Protein AF-A0A382LCH9-F1 (afdb_monomer)

Secondary structure (DSSP, 8-state):
-HHHHHHHHHHHHHHHHTTTTS-HHHHHHHHHHHHHHHHHHHHHHHHHTTTTSPBTTTBTHIIIIIHHHHHHHHHHHHHTSHHHHTSTTHHHHHHHHHHHHHHHHHHHHHHHHHHHTTT---TTHHHHHHHHHHHHHHHHHHHHHHHHHHHHTT-HHHHHHHHHHHHHHHHHHHHHHHS--S-S--TTS--

pLDDT: mean 77.02, std 15.79, range [34.84, 95.56]

Radius of gyration: 18.8 Å; Cα contacts (8 Å, |Δi|>4): 202; chains: 1; bounding box: 46×54×57 Å

Structure (mmCIF, N/CA/C/O backbone):
data_AF-A0A382LCH9-F1
#
_entry.id   AF-A0A382LCH9-F1
#
loop_
_atom_site.group_PDB
_atom_site.id
_atom_site.type_symbol
_atom_site.label_atom_id
_atom_site.label_alt_id
_atom_site.label_comp_id
_atom_site.label_asym_id
_atom_site.label_entity_id
_atom_site.label_seq_id
_atom_site.pdbx_PDB_ins_code
_atom_site.Cartn_x
_atom_site.Cartn_y
_atom_site.Cartn_z
_atom_site.occupancy
_atom_site.B_iso_or_equiv
_atom_site.auth_seq_id
_atom_site.auth_comp_id
_atom_site.auth_asym_id
_atom_site.auth_atom_id
_atom_site.pdbx_PDB_model_num
ATOM 1 N N . MET A 1 1 ? 11.578 -16.957 1.993 1.00 38.16 1 MET A N 1
ATOM 2 C CA . MET A 1 1 ? 10.981 -15.625 2.238 1.00 38.16 1 MET A CA 1
ATOM 3 C C . MET A 1 1 ? 9.529 -15.738 2.710 1.00 38.16 1 MET A C 1
ATOM 5 O O . MET A 1 1 ? 9.297 -15.529 3.892 1.00 38.16 1 MET A O 1
ATOM 9 N N . VAL A 1 2 ? 8.577 -16.203 1.888 1.00 35.75 2 VAL A N 1
ATOM 10 C CA . VAL A 1 2 ? 7.157 -16.394 2.293 1.00 35.75 2 VAL A CA 1
ATOM 11 C C . VAL A 1 2 ? 6.979 -17.366 3.479 1.00 35.75 2 VAL A C 1
ATOM 13 O O . VAL A 1 2 ? 6.216 -17.098 4.401 1.00 35.75 2 VAL A O 1
ATOM 16 N N . LEU A 1 3 ? 7.765 -18.448 3.511 1.00 37.72 3 LEU A N 1
ATOM 17 C CA . LEU A 1 3 ? 7.779 -19.451 4.590 1.00 37.72 3 LEU A CA 1
ATOM 18 C C . LEU A 1 3 ? 8.270 -18.934 5.955 1.00 37.72 3 LEU A C 1
ATOM 20 O O . LEU A 1 3 ? 7.996 -19.572 6.963 1.00 37.72 3 LEU A O 1
ATOM 24 N N . LEU A 1 4 ? 8.968 -17.794 6.002 1.00 45.22 4 LEU A N 1
ATOM 25 C CA . LEU A 1 4 ? 9.368 -17.133 7.255 1.00 45.22 4 LEU A CA 1
ATOM 26 C C . LEU A 1 4 ? 8.321 -16.103 7.699 1.00 45.22 4 LEU A C 1
ATOM 28 O O . LEU A 1 4 ? 8.115 -15.888 8.890 1.00 45.22 4 LEU A O 1
ATOM 32 N N . PHE A 1 5 ? 7.624 -15.502 6.734 1.00 45.12 5 PHE A N 1
ATOM 33 C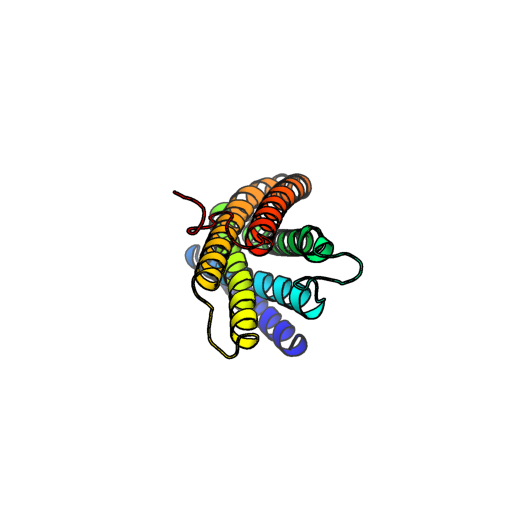 CA . PHE A 1 5 ? 6.645 -14.450 6.977 1.00 45.12 5 PHE A CA 1
ATOM 34 C C . PHE A 1 5 ? 5.349 -14.985 7.595 1.00 45.12 5 PHE A C 1
ATOM 36 O O . PHE A 1 5 ? 4.812 -14.390 8.523 1.00 45.12 5 PHE A O 1
ATOM 43 N N . ILE A 1 6 ? 4.868 -16.139 7.122 1.00 55.16 6 ILE A N 1
ATOM 44 C CA . ILE A 1 6 ? 3.642 -16.781 7.620 1.00 55.16 6 ILE A CA 1
ATOM 45 C C . ILE A 1 6 ? 3.735 -17.136 9.117 1.00 55.16 6 ILE A C 1
ATOM 47 O O . ILE A 1 6 ? 2.843 -16.738 9.867 1.00 55.16 6 ILE A O 1
ATOM 51 N N . PRO A 1 7 ? 4.784 -17.830 9.604 1.00 50.94 7 PRO A N 1
ATOM 52 C CA . PRO A 1 7 ? 4.910 -18.121 11.029 1.00 50.94 7 PRO A CA 1
ATOM 53 C C . PRO A 1 7 ? 5.123 -16.859 11.868 1.00 50.94 7 PRO A C 1
ATOM 55 O O . PRO A 1 7 ? 4.515 -16.759 12.928 1.00 50.94 7 PRO A O 1
ATOM 58 N N . ALA A 1 8 ? 5.889 -15.869 11.397 1.00 53.69 8 ALA A N 1
ATOM 59 C CA . ALA A 1 8 ? 6.036 -14.592 12.100 1.00 53.69 8 ALA A CA 1
ATOM 60 C C . ALA A 1 8 ? 4.693 -13.849 12.233 1.00 53.69 8 ALA A C 1
ATOM 62 O O . ALA A 1 8 ? 4.363 -13.353 13.308 1.00 53.69 8 ALA A O 1
ATOM 63 N N . PHE A 1 9 ? 3.879 -13.846 11.175 1.00 56.88 9 PHE A N 1
ATOM 64 C CA . PHE A 1 9 ? 2.545 -13.248 11.165 1.00 56.88 9 PHE A CA 1
ATOM 65 C C . PHE A 1 9 ? 1.560 -13.994 12.077 1.00 56.88 9 PHE A C 1
ATOM 67 O O . PHE A 1 9 ? 0.822 -13.371 12.835 1.00 56.88 9 PHE A O 1
ATOM 74 N N . LEU A 1 10 ? 1.574 -15.328 12.068 1.00 64.50 10 LEU A N 1
ATOM 75 C CA . LEU A 1 10 ? 0.730 -16.140 12.951 1.00 64.50 10 LEU A CA 1
ATOM 76 C C . LEU A 1 10 ? 1.122 -15.995 14.426 1.00 64.50 10 LEU A C 1
ATOM 78 O O . LEU A 1 10 ? 0.252 -15.945 15.294 1.00 64.50 10 LEU A O 1
ATOM 82 N N . LEU A 1 11 ? 2.421 -15.905 14.715 1.00 60.25 11 LEU A N 1
ATOM 83 C CA . LEU A 1 11 ? 2.941 -15.707 16.066 1.00 60.25 11 LEU A CA 1
ATOM 84 C C . LEU A 1 11 ? 2.610 -14.295 16.562 1.00 60.25 11 LEU A C 1
ATOM 86 O O . LEU A 1 11 ? 2.146 -14.141 17.689 1.00 60.25 11 LEU A O 1
ATOM 90 N N . PHE A 1 12 ? 2.720 -13.289 15.694 1.00 56.28 12 PHE A N 1
ATOM 91 C CA . PHE A 1 12 ? 2.236 -11.933 15.944 1.00 56.28 12 PHE A CA 1
ATOM 92 C C . PHE A 1 12 ? 0.739 -11.929 16.295 1.00 56.28 12 PHE A C 1
ATOM 94 O O . PHE A 1 12 ? 0.374 -11.513 17.393 1.00 56.28 12 PHE A O 1
ATOM 101 N N . LEU A 1 13 ? -0.121 -12.504 15.445 1.00 58.22 13 LEU A N 1
ATOM 102 C CA . LEU A 1 13 ? -1.565 -12.594 15.702 1.00 58.22 13 LEU A CA 1
ATOM 103 C C . LEU A 1 13 ? -1.888 -13.304 17.028 1.00 58.22 13 LEU A C 1
ATOM 105 O O . LEU A 1 13 ? -2.735 -12.842 17.791 1.00 58.22 13 LEU A O 1
ATOM 109 N N . ARG A 1 14 ? -1.187 -14.403 17.337 1.00 64.12 14 ARG A N 1
ATOM 110 C CA . ARG A 1 14 ? -1.417 -15.195 18.556 1.00 64.12 14 ARG A CA 1
ATOM 111 C C . ARG A 1 14 ? -0.975 -14.475 19.830 1.00 64.12 14 ARG A C 1
ATOM 113 O O . ARG A 1 14 ? -1.647 -14.590 20.849 1.00 64.12 14 ARG A O 1
ATOM 120 N N . THR A 1 15 ? 0.128 -13.734 19.771 1.00 54.44 15 THR A N 1
ATOM 121 C CA . THR A 1 15 ? 0.656 -12.964 20.914 1.00 54.44 15 THR A CA 1
ATOM 122 C C . THR A 1 15 ? -0.221 -11.748 21.227 1.00 54.44 15 THR A C 1
ATOM 124 O O . THR A 1 15 ? -0.255 -11.267 22.355 1.00 54.44 15 THR A O 1
ATOM 127 N N . ILE A 1 16 ? -0.955 -11.255 20.230 1.00 46.06 16 ILE A N 1
ATOM 128 C CA . ILE A 1 16 ? -1.769 -10.041 20.327 1.00 46.06 16 ILE A CA 1
ATOM 129 C C . ILE A 1 16 ? -3.201 -10.329 20.793 1.00 46.06 16 ILE A C 1
ATOM 131 O O . ILE A 1 16 ? -3.781 -9.495 21.487 1.00 46.06 16 ILE A O 1
ATOM 135 N N . ALA A 1 17 ? -3.742 -11.516 20.499 1.00 54.06 17 ALA A N 1
ATOM 136 C CA . ALA A 1 17 ? -5.101 -11.909 20.880 1.00 54.06 17 ALA A CA 1
ATOM 137 C C . ALA A 1 17 ? -5.365 -11.862 22.402 1.00 54.06 17 ALA A C 1
ATOM 139 O O . ALA A 1 17 ? -6.472 -11.541 22.819 1.00 54.06 17 ALA A O 1
ATOM 140 N N . SER A 1 18 ? -4.363 -12.131 23.251 1.00 49.12 18 SER A N 1
ATOM 141 C CA . SER A 1 18 ? -4.516 -12.064 24.718 1.00 49.12 18 SER A CA 1
ATOM 142 C C . SER A 1 18 ? -4.328 -10.658 25.305 1.00 49.12 18 SER A C 1
ATOM 144 O O . SER A 1 18 ? -4.513 -10.461 26.500 1.00 49.12 18 SER A O 1
ATOM 146 N N . VAL A 1 19 ? -3.900 -9.689 24.491 1.00 47.59 19 VAL A N 1
ATOM 147 C CA . VAL A 1 19 ? -3.510 -8.326 24.909 1.00 47.59 19 VAL A CA 1
ATOM 148 C C . VAL A 1 19 ? -4.547 -7.279 24.450 1.00 47.59 19 VAL A C 1
ATOM 150 O O . VAL A 1 19 ? -4.523 -6.127 24.884 1.00 47.59 19 VAL A O 1
ATOM 153 N N . GLU A 1 20 ? -5.491 -7.689 23.598 1.00 49.75 20 GLU A N 1
ATOM 154 C CA . GLU A 1 20 ? -6.510 -6.882 22.910 1.00 49.75 20 GLU A CA 1
ATOM 155 C C . GLU A 1 20 ? -7.597 -6.288 23.836 1.00 49.75 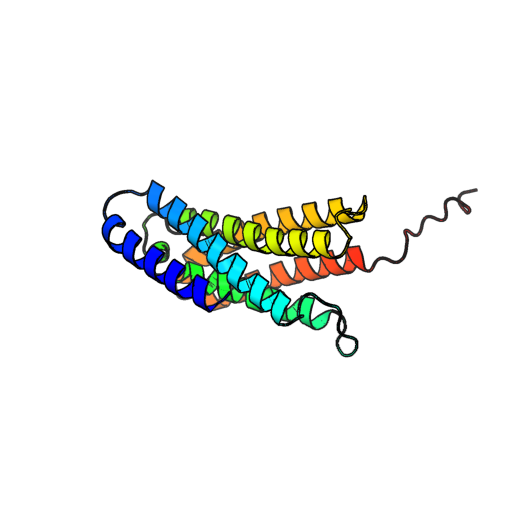20 GLU A C 1
ATOM 157 O O . GLU A 1 20 ? -8.284 -5.336 23.445 1.00 49.75 20 GLU A O 1
ATOM 162 N N . GLU A 1 21 ? -7.722 -6.798 25.068 1.00 54.41 21 GLU A N 1
ATOM 163 C CA . GLU A 1 21 ? -8.757 -6.402 26.036 1.00 54.41 21 GLU A CA 1
ATOM 164 C C . GLU A 1 21 ? -8.458 -5.109 26.817 1.00 54.41 21 GLU A C 1
ATOM 166 O O . GLU A 1 21 ? -9.391 -4.545 27.383 1.00 54.41 21 GLU A O 1
ATOM 171 N N . GLN A 1 22 ? -7.213 -4.600 26.860 1.00 54.50 22 GLN A N 1
ATOM 172 C CA . GLN A 1 22 ? -6.849 -3.618 27.902 1.00 54.50 22 GLN A CA 1
ATOM 173 C C . GLN A 1 22 ? -6.415 -2.201 27.465 1.00 54.50 22 GLN A C 1
ATOM 175 O O . GLN A 1 22 ? -6.488 -1.316 28.312 1.00 54.50 22 GLN A O 1
ATOM 180 N N . LEU A 1 23 ? -5.997 -1.900 26.220 1.00 56.59 23 LEU A N 1
ATOM 181 C CA . LEU A 1 23 ? -5.446 -0.556 25.895 1.00 56.59 23 LEU A CA 1
ATOM 182 C C . LEU A 1 23 ? -5.663 -0.075 24.440 1.00 56.59 23 LEU A C 1
ATOM 184 O O . LEU A 1 23 ? -5.344 -0.786 23.485 1.00 56.59 23 LEU A O 1
ATOM 188 N N . GLU A 1 24 ? -6.116 1.178 24.270 1.00 62.03 24 GLU A N 1
ATOM 189 C CA . GLU A 1 24 ? -6.371 1.832 22.967 1.00 62.03 24 GLU A CA 1
ATOM 190 C C . GLU A 1 24 ? -5.090 2.208 22.190 1.00 62.03 24 GLU A C 1
ATOM 192 O O . GLU A 1 24 ? -5.076 2.096 20.963 1.00 62.03 24 GLU A O 1
ATOM 197 N N . GLU A 1 25 ? -3.994 2.588 22.860 1.00 62.59 25 GLU A N 1
ATOM 198 C CA . GLU A 1 25 ? -2.716 2.934 22.201 1.00 62.59 25 GLU A CA 1
ATOM 199 C C . GLU A 1 25 ? -2.040 1.717 21.548 1.00 62.59 25 GLU A C 1
ATOM 201 O O . GLU A 1 25 ? -1.425 1.821 20.487 1.00 62.59 25 GLU A O 1
ATOM 206 N N . ARG A 1 26 ? -2.207 0.518 22.121 1.00 65.75 26 ARG A N 1
ATOM 207 C CA . ARG A 1 26 ? -1.622 -0.719 21.572 1.00 65.75 26 ARG A CA 1
ATOM 208 C C . ARG A 1 26 ? -2.277 -1.159 20.265 1.00 65.75 26 ARG A C 1
ATOM 210 O O . ARG A 1 26 ? -1.593 -1.706 19.402 1.00 65.75 26 ARG A O 1
ATOM 217 N N . LYS A 1 27 ? -3.570 -0.873 20.078 1.00 68.88 27 LYS A N 1
ATOM 218 C CA . LYS A 1 27 ? -4.274 -1.138 18.812 1.00 68.88 27 LYS A CA 1
ATOM 219 C C . LYS A 1 27 ? -3.764 -0.253 17.676 1.00 68.88 27 LYS A C 1
ATOM 221 O O . LYS A 1 27 ? -3.768 -0.697 16.532 1.00 68.88 27 LYS A O 1
ATOM 226 N N . LEU A 1 28 ? -3.249 0.942 17.983 1.00 72.62 28 LEU A N 1
ATOM 227 C CA . LEU A 1 28 ? -2.582 1.784 16.989 1.00 72.62 28 LEU A CA 1
ATOM 228 C C . LEU A 1 28 ? -1.255 1.168 16.545 1.00 72.62 28 LEU A C 1
ATOM 230 O O . LEU A 1 28 ? -1.044 1.019 15.349 1.00 72.62 28 LEU A O 1
ATOM 234 N N . TYR A 1 29 ? -0.405 0.729 17.478 1.00 77.38 29 TYR A N 1
ATOM 235 C CA . TYR A 1 29 ? 0.831 0.016 17.124 1.00 77.38 29 TYR A CA 1
ATOM 236 C C . TYR A 1 29 ? 0.553 -1.237 16.295 1.00 77.38 29 TYR A C 1
ATOM 238 O O . TYR A 1 29 ? 1.255 -1.513 15.323 1.00 77.38 29 TYR A O 1
ATOM 246 N N . LEU A 1 30 ? -0.505 -1.966 16.648 1.00 82.06 30 LEU A N 1
ATOM 247 C CA . LEU A 1 30 ? -0.953 -3.125 15.895 1.00 82.06 30 LEU A CA 1
ATOM 248 C C . LEU A 1 30 ? -1.404 -2.754 14.479 1.00 82.06 30 LEU A C 1
ATOM 250 O O . LEU A 1 30 ? -1.074 -3.459 13.529 1.00 82.06 30 LEU A O 1
ATOM 254 N N . ALA A 1 31 ? -2.137 -1.651 14.334 1.00 84.44 31 ALA A N 1
ATOM 255 C CA . ALA A 1 31 ? -2.573 -1.143 13.043 1.00 84.44 31 ALA A CA 1
ATOM 256 C C . ALA A 1 31 ? -1.378 -0.713 12.186 1.00 84.44 31 ALA A C 1
ATOM 258 O O . ALA A 1 31 ? -1.306 -1.094 11.023 1.00 84.44 31 ALA A O 1
ATOM 259 N N . CYS A 1 32 ? -0.403 -0.012 12.765 1.00 87.06 32 CYS A N 1
ATOM 260 C CA . CYS A 1 32 ? 0.832 0.374 12.086 1.00 87.06 32 CYS A CA 1
ATOM 261 C C . CYS A 1 32 ? 1.647 -0.853 11.643 1.00 87.06 32 CYS A C 1
ATOM 263 O O . CYS A 1 32 ? 2.032 -0.958 10.479 1.00 87.06 32 CYS A O 1
ATOM 265 N N . GLY A 1 33 ? 1.861 -1.824 12.538 1.00 87.31 33 GLY A N 1
ATOM 266 C CA . GLY A 1 33 ? 2.572 -3.066 12.215 1.00 87.31 33 GLY A CA 1
ATOM 267 C C . GLY A 1 33 ? 1.841 -3.908 11.166 1.00 87.31 33 GLY A C 1
ATOM 268 O O . GLY A 1 33 ? 2.456 -4.403 10.223 1.00 87.31 33 GLY A O 1
ATOM 269 N N . GLY A 1 34 ? 0.514 -4.011 11.279 1.00 88.00 34 GLY A N 1
ATOM 270 C CA . GLY A 1 34 ? -0.338 -4.635 10.271 1.00 88.00 34 GLY A CA 1
ATOM 271 C C . GLY A 1 34 ? -0.221 -3.934 8.919 1.00 88.00 34 GLY A C 1
ATOM 272 O O . GLY A 1 34 ? -0.021 -4.601 7.909 1.00 88.00 34 GLY A O 1
ATOM 273 N N . GLY A 1 35 ? -0.258 -2.602 8.904 1.00 92.12 35 GLY A N 1
ATOM 274 C CA . GLY A 1 35 ? -0.059 -1.792 7.706 1.00 92.12 35 GLY A CA 1
ATOM 275 C C . GLY A 1 35 ? 1.254 -2.138 7.016 1.00 92.12 35 GLY A C 1
ATOM 276 O O . GLY A 1 35 ? 1.247 -2.517 5.848 1.00 92.12 35 GLY A O 1
ATOM 277 N N . ALA A 1 36 ? 2.362 -2.124 7.760 1.00 92.75 36 ALA A N 1
ATOM 278 C CA . ALA A 1 36 ? 3.681 -2.448 7.222 1.00 92.75 36 ALA A CA 1
ATOM 279 C C . ALA A 1 36 ? 3.761 -3.870 6.634 1.00 92.75 36 ALA A C 1
ATOM 281 O O . ALA A 1 36 ? 4.343 -4.075 5.566 1.00 92.75 36 ALA A O 1
ATOM 282 N N . ILE A 1 37 ? 3.142 -4.849 7.301 1.00 91.62 37 ILE A N 1
ATOM 283 C CA . ILE A 1 37 ? 3.074 -6.242 6.839 1.00 91.62 37 ILE A CA 1
ATOM 284 C C . ILE A 1 37 ? 2.274 -6.354 5.538 1.00 91.62 37 ILE A C 1
ATOM 286 O O . ILE A 1 37 ? 2.759 -6.936 4.569 1.00 91.62 37 ILE A O 1
ATOM 290 N N . PHE A 1 38 ? 1.065 -5.795 5.496 1.00 93.00 38 PHE A N 1
ATOM 291 C CA . PHE A 1 38 ? 0.207 -5.870 4.313 1.00 93.00 38 PHE A CA 1
ATOM 292 C C . PHE A 1 38 ? 0.777 -5.067 3.136 1.00 93.00 38 PHE A C 1
ATOM 294 O O . PHE A 1 38 ? 0.680 -5.533 2.003 1.00 93.00 38 PHE A O 1
ATOM 301 N N . GLY A 1 39 ? 1.407 -3.917 3.396 1.00 92.56 39 GLY A N 1
ATOM 302 C CA . GLY A 1 39 ? 2.096 -3.118 2.379 1.00 92.56 39 GLY A CA 1
ATOM 303 C C . GLY A 1 39 ? 3.297 -3.858 1.795 1.00 92.56 39 GLY A C 1
ATOM 304 O O . GLY A 1 39 ? 3.440 -3.944 0.581 1.00 92.56 39 GLY A O 1
ATOM 305 N N . THR A 1 40 ? 4.093 -4.505 2.652 1.00 92.19 40 THR A N 1
ATOM 306 C CA . THR A 1 40 ? 5.196 -5.376 2.217 1.00 92.19 40 THR A CA 1
ATOM 307 C C . THR A 1 40 ? 4.695 -6.548 1.379 1.00 92.19 40 THR A C 1
ATOM 309 O O . THR A 1 40 ? 5.263 -6.840 0.334 1.00 92.19 40 THR A O 1
ATOM 312 N N . LEU A 1 41 ? 3.627 -7.229 1.806 1.00 91.75 41 LEU A N 1
ATOM 313 C CA . LEU A 1 41 ? 3.060 -8.348 1.048 1.00 91.75 41 LEU A CA 1
ATOM 314 C C . LEU A 1 41 ? 2.555 -7.906 -0.327 1.00 91.75 41 LEU A C 1
ATOM 316 O O . LEU A 1 41 ? 2.814 -8.598 -1.310 1.00 91.75 41 LEU A O 1
ATOM 320 N N . ALA A 1 42 ? 1.863 -6.767 -0.394 1.00 93.50 42 ALA A N 1
ATOM 321 C CA . ALA A 1 42 ? 1.395 -6.206 -1.653 1.00 93.50 42 ALA A CA 1
ATOM 322 C C . ALA A 1 42 ? 2.573 -5.926 -2.594 1.00 93.50 42 ALA A C 1
ATOM 324 O O . ALA A 1 42 ? 2.576 -6.416 -3.723 1.00 93.50 42 ALA A O 1
ATOM 325 N N . GLU A 1 43 ? 3.594 -5.214 -2.114 1.00 92.31 43 GLU A N 1
ATOM 326 C CA . GLU A 1 43 ? 4.707 -4.797 -2.965 1.00 92.31 43 GLU A CA 1
ATOM 327 C C . GLU A 1 43 ? 5.616 -5.962 -3.364 1.00 92.31 43 GLU A C 1
ATOM 329 O O . GLU A 1 43 ? 6.019 -6.060 -4.518 1.00 92.31 43 GLU A O 1
ATOM 334 N N . VAL A 1 44 ? 5.867 -6.926 -2.475 1.00 90.00 44 VAL A N 1
ATOM 335 C CA . VAL A 1 44 ? 6.613 -8.143 -2.837 1.00 90.00 44 VAL A CA 1
ATOM 336 C C . VAL A 1 44 ? 5.906 -8.908 -3.956 1.00 90.00 44 VAL A C 1
ATOM 338 O O . VAL A 1 44 ? 6.572 -9.404 -4.860 1.00 90.00 44 VAL A O 1
ATOM 341 N N . LEU A 1 45 ? 4.573 -9.001 -3.936 1.00 90.88 45 LEU A N 1
ATOM 342 C CA . LEU A 1 45 ? 3.824 -9.644 -5.021 1.00 90.88 45 LEU A CA 1
ATOM 343 C C . LEU A 1 45 ? 3.886 -8.841 -6.323 1.00 90.88 45 LEU A C 1
ATOM 345 O O . LEU A 1 45 ? 3.977 -9.442 -7.392 1.00 90.88 45 LEU A O 1
ATOM 349 N N . ILE A 1 46 ? 3.868 -7.510 -6.235 1.00 90.75 46 ILE A N 1
ATOM 350 C CA . ILE A 1 46 ? 4.024 -6.618 -7.389 1.00 90.75 46 ILE A CA 1
ATOM 351 C C . ILE A 1 46 ? 5.400 -6.808 -8.039 1.00 90.75 46 ILE A C 1
ATOM 353 O O . ILE A 1 46 ? 5.473 -7.045 -9.246 1.00 90.75 46 ILE A O 1
ATOM 357 N N . LEU A 1 47 ? 6.462 -6.790 -7.233 1.00 87.88 47 LEU A N 1
ATOM 358 C CA . LEU A 1 47 ? 7.850 -6.940 -7.675 1.00 87.88 47 LEU A CA 1
ATOM 359 C C . LEU A 1 47 ? 8.138 -8.343 -8.221 1.00 87.88 47 LEU A C 1
ATOM 361 O O . LEU A 1 47 ? 8.713 -8.489 -9.296 1.00 87.88 47 LEU A O 1
ATOM 365 N N . VAL A 1 48 ? 7.718 -9.397 -7.511 1.00 87.19 48 VAL A N 1
ATOM 366 C CA . VAL A 1 48 ? 7.907 -10.789 -7.966 1.00 87.19 48 VAL A CA 1
ATOM 367 C C . VAL A 1 48 ? 7.095 -11.070 -9.231 1.00 87.19 48 VAL A C 1
ATOM 369 O O . VAL A 1 48 ? 7.546 -11.822 -10.092 1.00 87.19 48 VAL A O 1
ATOM 372 N N . GLY A 1 49 ? 5.917 -10.458 -9.364 1.00 84.88 49 GLY A N 1
ATOM 373 C CA . GLY A 1 49 ? 5.108 -10.527 -10.579 1.00 84.88 49 GLY A CA 1
ATOM 374 C C . GLY A 1 49 ? 5.664 -9.709 -11.749 1.00 84.88 49 GLY A C 1
ATOM 375 O O . GLY A 1 49 ? 5.148 -9.835 -12.858 1.00 84.88 49 GLY A O 1
ATOM 376 N N . GLY A 1 50 ? 6.686 -8.874 -11.525 1.00 83.12 50 GLY A N 1
ATOM 377 C CA . GLY A 1 50 ? 7.237 -7.963 -12.531 1.00 83.12 50 GLY A CA 1
ATOM 378 C C . GLY A 1 50 ? 6.243 -6.895 -12.992 1.00 83.12 50 GLY A C 1
ATOM 379 O O . GLY A 1 50 ? 6.384 -6.355 -14.089 1.00 83.12 50 GLY A O 1
ATOM 380 N N . PHE A 1 51 ? 5.212 -6.600 -12.192 1.00 84.38 51 PHE A N 1
ATOM 381 C CA . PHE A 1 51 ? 4.181 -5.618 -12.543 1.00 84.38 51 PHE A CA 1
ATOM 382 C C . PHE A 1 51 ? 4.675 -4.169 -12.398 1.00 84.38 51 PHE A C 1
ATOM 384 O O . PHE A 1 51 ? 4.006 -3.250 -12.871 1.00 84.38 51 PHE A O 1
ATOM 391 N N . ASP A 1 52 ? 5.836 -3.964 -11.769 1.00 78.69 52 ASP A N 1
ATOM 392 C CA . ASP A 1 52 ? 6.531 -2.678 -11.659 1.00 78.69 52 ASP A CA 1
ATOM 393 C C . ASP A 1 52 ? 7.302 -2.289 -12.934 1.00 78.69 52 ASP A C 1
ATOM 395 O O . ASP A 1 52 ? 7.660 -1.123 -13.110 1.00 78.69 52 ASP A O 1
ATOM 399 N N . LEU A 1 53 ? 7.556 -3.252 -13.823 1.00 81.62 53 LEU A N 1
ATOM 400 C CA . LEU A 1 53 ? 8.380 -3.078 -15.014 1.00 81.62 53 LEU A CA 1
ATOM 401 C C . LEU A 1 53 ? 7.547 -2.738 -16.254 1.00 81.62 53 LEU A C 1
ATOM 403 O O . LEU A 1 53 ? 6.392 -3.144 -16.405 1.00 81.62 53 LEU A O 1
ATOM 407 N N . ARG A 1 54 ? 8.175 -2.031 -17.201 1.00 80.50 54 ARG A N 1
ATOM 408 C CA . ARG A 1 54 ? 7.613 -1.837 -18.541 1.00 80.50 54 ARG A CA 1
ATOM 409 C C . ARG A 1 54 ? 7.663 -3.161 -19.304 1.00 80.50 54 ARG A C 1
ATOM 411 O O . ARG A 1 54 ? 8.745 -3.683 -19.564 1.00 80.50 54 ARG A O 1
ATOM 418 N N . SER A 1 55 ? 6.504 -3.666 -19.714 1.00 80.06 55 SER A N 1
ATOM 419 C CA . SER A 1 55 ? 6.418 -4.829 -20.599 1.00 80.06 55 SER A CA 1
ATOM 420 C C . SER A 1 55 ? 6.610 -4.416 -22.066 1.00 80.06 55 SER A C 1
ATOM 422 O O . SER A 1 55 ? 6.084 -3.378 -22.477 1.00 80.06 55 SER A O 1
ATOM 424 N N . PRO A 1 56 ? 7.312 -5.217 -22.889 1.00 79.88 56 PRO A N 1
ATOM 425 C CA . PRO A 1 56 ? 7.417 -4.972 -24.326 1.00 79.88 56 PRO A CA 1
ATOM 426 C C . PRO A 1 56 ? 6.078 -5.127 -25.067 1.00 79.88 56 PRO A C 1
ATOM 428 O O . PRO A 1 56 ? 5.880 -4.482 -26.091 1.00 79.88 56 PRO A O 1
ATOM 431 N N . GLU A 1 57 ? 5.148 -5.937 -24.551 1.00 83.81 57 GLU A N 1
ATOM 432 C CA . GLU A 1 57 ? 3.865 -6.227 -25.212 1.00 83.81 57 GLU A CA 1
ATOM 433 C C . GLU A 1 57 ? 2.745 -5.272 -24.782 1.00 83.81 57 GLU A C 1
ATOM 435 O O . GLU A 1 57 ? 1.924 -4.861 -25.599 1.00 83.81 57 GLU A O 1
ATOM 440 N N . VAL A 1 58 ? 2.708 -4.907 -23.495 1.00 81.31 58 VAL A N 1
ATOM 441 C CA . VAL A 1 58 ? 1.612 -4.114 -22.898 1.00 81.31 58 VAL A CA 1
ATOM 442 C C . VAL A 1 58 ? 2.075 -2.796 -22.266 1.00 81.31 58 VAL A C 1
ATOM 444 O O . VAL A 1 58 ? 1.295 -2.105 -21.609 1.00 81.31 58 VAL A O 1
ATOM 447 N N . GLY A 1 59 ? 3.343 -2.417 -22.453 1.00 83.62 59 GLY A N 1
ATOM 448 C CA . GLY A 1 59 ? 3.902 -1.170 -21.931 1.00 83.62 59 GLY A CA 1
ATOM 449 C C . GLY A 1 59 ? 3.772 -1.065 -20.409 1.00 83.62 59 GLY A C 1
ATOM 450 O O . GLY A 1 59 ? 4.103 -2.000 -19.680 1.00 83.62 59 GLY A O 1
ATOM 451 N N . TYR A 1 60 ? 3.264 0.074 -19.934 1.00 83.38 60 TYR A N 1
ATOM 452 C CA . TYR A 1 60 ? 3.006 0.344 -18.514 1.00 83.38 60 TYR A CA 1
ATOM 453 C C . TYR A 1 60 ? 1.598 -0.066 -18.044 1.00 83.38 60 TYR A C 1
ATOM 455 O O . TYR A 1 60 ? 1.195 0.288 -16.936 1.00 83.38 60 TYR A O 1
ATOM 463 N N . ALA A 1 61 ? 0.827 -0.813 -18.845 1.00 83.75 61 ALA A N 1
ATOM 464 C CA . ALA A 1 61 ? -0.542 -1.190 -18.478 1.00 83.75 61 ALA A CA 1
ATOM 465 C C . ALA A 1 61 ? -0.598 -1.996 -17.167 1.00 83.75 61 ALA A C 1
ATOM 467 O O . ALA A 1 61 ? -1.455 -1.741 -16.322 1.00 83.75 61 ALA A O 1
ATOM 468 N N . SER A 1 62 ? 0.346 -2.919 -16.954 1.00 83.25 62 SER A N 1
ATOM 469 C CA . SER A 1 62 ? 0.447 -3.679 -15.701 1.00 83.25 62 SER A CA 1
ATOM 470 C C . SER A 1 62 ? 0.641 -2.751 -14.499 1.00 83.25 62 SER A C 1
ATOM 472 O O . SER A 1 62 ? -0.109 -2.830 -13.527 1.00 83.25 62 SER A O 1
ATOM 474 N N . LEU A 1 63 ? 1.556 -1.788 -14.610 1.00 84.56 63 LEU A N 1
ATOM 475 C CA . LEU A 1 63 ? 1.805 -0.795 -13.568 1.00 84.56 63 LEU A CA 1
ATOM 476 C C . LEU A 1 63 ? 0.586 0.113 -13.317 1.00 84.56 63 LEU A C 1
ATOM 478 O O . LEU A 1 63 ? 0.327 0.491 -12.177 1.00 84.56 63 LEU A O 1
ATOM 482 N N . LEU A 1 64 ? -0.178 0.454 -14.359 1.00 86.00 64 LEU A N 1
ATOM 483 C CA . LEU A 1 64 ? -1.344 1.343 -14.270 1.00 86.00 64 LEU A CA 1
ATOM 484 C C . LEU A 1 64 ? -2.597 0.678 -13.704 1.00 86.00 64 LEU A C 1
ATOM 486 O O . LEU A 1 64 ? -3.382 1.343 -13.035 1.00 86.00 64 LEU A O 1
ATOM 490 N N . PHE A 1 65 ? -2.819 -0.603 -13.986 1.00 86.75 65 PHE A N 1
ATOM 491 C CA . PHE A 1 65 ? -4.075 -1.271 -13.637 1.00 86.75 65 PHE A CA 1
ATOM 492 C C . PHE A 1 65 ? -3.896 -2.330 -12.553 1.00 86.75 65 PHE A C 1
ATOM 494 O O . PHE A 1 65 ? -4.685 -2.387 -11.608 1.00 86.75 65 PHE A O 1
ATOM 501 N N . VAL A 1 66 ? -2.853 -3.151 -12.662 1.00 87.88 66 VAL A N 1
ATOM 502 C CA . VAL A 1 66 ? -2.641 -4.301 -11.775 1.00 87.88 66 VAL A CA 1
ATOM 503 C C . VAL A 1 66 ? -2.115 -3.831 -10.420 1.00 87.88 66 VAL A C 1
ATOM 505 O O . VAL A 1 66 ? -2.647 -4.230 -9.383 1.00 87.88 66 VAL A O 1
ATOM 508 N N . THR A 1 67 ? -1.155 -2.904 -10.409 1.00 88.69 67 THR A N 1
ATOM 509 C CA . THR A 1 67 ? -0.570 -2.368 -9.170 1.00 88.69 67 THR A CA 1
ATOM 510 C C . THR A 1 67 ? -1.603 -1.644 -8.292 1.00 88.69 67 THR A C 1
ATOM 512 O O . THR A 1 67 ? -1.734 -2.022 -7.125 1.00 88.69 67 THR A O 1
ATOM 515 N N . PRO A 1 68 ? -2.424 -0.690 -8.792 1.00 89.19 68 PRO A N 1
ATOM 516 C CA . PRO A 1 68 ? -3.491 -0.086 -7.987 1.00 89.19 68 PRO A CA 1
ATOM 517 C C . PRO A 1 68 ? -4.527 -1.085 -7.476 1.00 89.19 68 PRO A C 1
ATOM 519 O O . PRO A 1 68 ? -5.030 -0.928 -6.358 1.00 89.19 68 PRO A O 1
ATOM 522 N N . ALA A 1 69 ? -4.841 -2.116 -8.268 1.00 89.69 69 ALA A N 1
ATOM 523 C CA . ALA A 1 69 ? -5.776 -3.158 -7.865 1.00 89.69 69 ALA A CA 1
ATOM 524 C C . ALA A 1 69 ? -5.224 -3.979 -6.692 1.00 89.69 69 ALA A C 1
ATOM 526 O O . ALA A 1 69 ? -5.929 -4.151 -5.697 1.00 89.69 69 ALA A O 1
ATOM 527 N N . PHE A 1 70 ? -3.962 -4.419 -6.758 1.00 90.62 70 PHE A N 1
ATOM 528 C CA . PHE A 1 70 ? -3.308 -5.135 -5.659 1.00 90.62 70 PHE A CA 1
ATOM 529 C C . PHE A 1 70 ? -3.178 -4.272 -4.407 1.00 90.62 70 PHE A C 1
ATOM 531 O O . PHE A 1 70 ? -3.601 -4.694 -3.331 1.00 90.62 70 PHE A O 1
ATOM 538 N N . VAL A 1 71 ? -2.668 -3.047 -4.551 1.00 92.69 71 VAL A N 1
ATOM 539 C CA . VAL A 1 71 ? -2.541 -2.083 -3.450 1.00 92.69 71 VAL A CA 1
ATOM 540 C C . VAL A 1 71 ? -3.878 -1.900 -2.731 1.00 92.69 71 VAL A C 1
ATOM 542 O O . VAL A 1 71 ? -3.963 -2.052 -1.512 1.00 92.69 71 VAL A O 1
ATOM 545 N N . THR A 1 72 ? -4.952 -1.656 -3.484 1.00 91.62 72 THR A N 1
ATOM 546 C CA . THR A 1 72 ? -6.280 -1.436 -2.897 1.00 91.62 72 THR A CA 1
ATOM 547 C C . THR A 1 72 ? -6.871 -2.714 -2.302 1.00 91.62 72 THR A C 1
ATOM 549 O O . THR A 1 72 ? -7.514 -2.655 -1.254 1.00 91.62 72 THR A O 1
ATOM 552 N N . LEU A 1 73 ? -6.648 -3.873 -2.929 1.00 93.00 73 LEU A N 1
ATOM 553 C CA . LEU A 1 73 ? -7.109 -5.169 -2.431 1.00 93.00 73 LEU A CA 1
ATOM 554 C C . LEU A 1 73 ? -6.480 -5.504 -1.076 1.00 93.00 73 LEU A C 1
ATOM 556 O O . LEU A 1 73 ? -7.200 -5.867 -0.145 1.00 93.00 73 LEU A O 1
ATOM 560 N N . PHE A 1 74 ? -5.159 -5.372 -0.952 1.00 94.19 74 PHE A N 1
ATOM 561 C CA . PHE A 1 74 ? -4.450 -5.669 0.293 1.00 94.19 74 PHE A CA 1
ATOM 562 C C . PHE A 1 74 ? -4.763 -4.647 1.386 1.00 94.19 74 PHE A C 1
ATOM 564 O O . PHE A 1 74 ? -4.964 -5.041 2.538 1.00 94.19 74 PHE A O 1
ATOM 571 N N . LEU A 1 75 ? -4.903 -3.365 1.029 1.00 93.94 75 LEU A N 1
ATOM 572 C CA . LEU A 1 75 ? -5.378 -2.336 1.952 1.00 93.94 75 LEU A CA 1
ATOM 573 C C . LEU A 1 75 ? -6.780 -2.678 2.479 1.00 93.94 75 LEU A C 1
ATOM 575 O O . LEU A 1 75 ? -7.018 -2.678 3.686 1.00 93.94 75 LEU A O 1
ATOM 579 N N . TRP A 1 76 ? -7.705 -3.034 1.586 1.00 92.50 76 TRP A N 1
ATOM 580 C CA . TRP A 1 76 ? -9.062 -3.440 1.950 1.00 92.50 76 TRP A CA 1
ATOM 581 C C . TRP A 1 76 ? -9.080 -4.698 2.825 1.00 92.50 76 TRP A C 1
ATOM 583 O O . TRP A 1 76 ? -9.800 -4.735 3.825 1.00 92.50 76 TRP A O 1
ATOM 593 N N . LEU A 1 77 ? -8.279 -5.713 2.486 1.00 91.25 77 LEU A N 1
ATOM 594 C CA . LEU A 1 77 ? -8.197 -6.967 3.235 1.00 91.25 77 LEU A CA 1
ATOM 595 C C . LEU A 1 77 ? -7.689 -6.731 4.662 1.00 91.25 77 LEU A C 1
ATOM 597 O O . LEU A 1 77 ? -8.274 -7.253 5.612 1.00 91.25 77 LEU A O 1
ATOM 601 N N . GLY A 1 78 ? -6.649 -5.908 4.811 1.00 87.81 78 GLY A N 1
ATOM 602 C CA . GLY A 1 78 ? -6.083 -5.553 6.109 1.00 87.81 78 GLY A CA 1
ATOM 603 C C . GLY A 1 78 ? -7.058 -4.778 6.995 1.00 87.81 78 GLY A C 1
ATOM 604 O O . GLY A 1 78 ? -7.236 -5.113 8.165 1.00 87.81 78 GLY A O 1
ATOM 605 N N . LEU A 1 79 ? -7.774 -3.802 6.430 1.00 89.31 79 LEU A N 1
ATOM 606 C CA . LEU A 1 79 ? -8.772 -3.023 7.176 1.00 89.31 79 LEU A CA 1
ATOM 607 C C . LEU A 1 79 ? -10.044 -3.814 7.509 1.00 89.31 79 LEU A C 1
ATOM 609 O O . LEU A 1 79 ? -10.754 -3.468 8.452 1.00 89.31 79 LEU A O 1
ATOM 613 N N . ARG A 1 80 ? -10.351 -4.878 6.758 1.00 87.31 80 A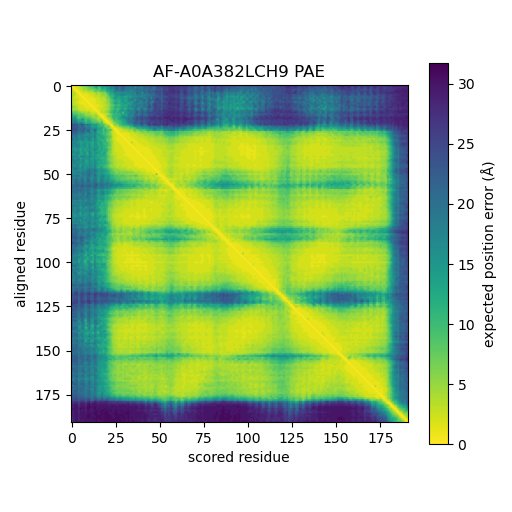RG A N 1
ATOM 614 C CA . ARG A 1 80 ? -11.518 -5.737 7.010 1.00 87.31 80 ARG A CA 1
ATOM 615 C C . ARG A 1 80 ? -11.335 -6.659 8.222 1.00 87.31 80 ARG A C 1
ATOM 617 O O . ARG A 1 80 ? -12.314 -7.257 8.673 1.00 87.31 80 ARG A O 1
ATOM 624 N N . LEU A 1 81 ? -10.123 -6.781 8.766 1.00 82.19 81 LEU A N 1
ATOM 625 C CA . LEU A 1 81 ? -9.877 -7.554 9.983 1.00 82.19 81 LEU A CA 1
ATOM 626 C C . LEU A 1 81 ? -10.740 -7.020 11.140 1.00 82.19 81 LEU A C 1
ATOM 628 O O . LEU A 1 81 ? -10.743 -5.822 11.434 1.00 82.19 81 LEU A O 1
ATOM 632 N N . ARG A 1 82 ? -11.469 -7.926 11.812 1.00 74.12 82 ARG A N 1
ATOM 633 C CA . ARG A 1 82 ? -12.416 -7.584 12.896 1.00 74.12 82 ARG A CA 1
ATOM 634 C C . ARG A 1 82 ? -11.770 -6.741 13.997 1.00 74.12 82 ARG A C 1
ATOM 636 O O . ARG A 1 82 ? -12.388 -5.791 14.465 1.00 74.12 82 ARG A O 1
ATOM 643 N N . THR A 1 83 ? -10.512 -7.044 14.319 1.00 68.62 83 THR A N 1
ATOM 644 C CA . THR A 1 83 ? -9.665 -6.335 15.290 1.00 68.62 83 THR A CA 1
ATOM 645 C C . THR A 1 83 ? -9.668 -4.813 15.119 1.00 68.62 83 THR A C 1
ATOM 647 O O . THR A 1 83 ? -9.687 -4.085 16.110 1.00 68.62 83 THR A O 1
ATOM 650 N N . PHE A 1 84 ? -9.686 -4.313 13.878 1.00 71.06 84 PHE A N 1
ATOM 651 C CA . PHE A 1 84 ? -9.698 -2.873 13.602 1.00 71.06 84 PHE A CA 1
ATOM 652 C C . PHE A 1 84 ? -11.095 -2.353 13.292 1.00 71.06 84 PHE A C 1
ATOM 654 O O . PHE A 1 84 ? -11.461 -1.269 13.743 1.00 71.06 84 PHE A O 1
ATOM 661 N N . ARG A 1 85 ? -11.876 -3.123 12.528 1.00 79.56 85 ARG A N 1
ATOM 662 C CA . ARG A 1 85 ? -13.172 -2.686 12.005 1.00 79.56 85 ARG A CA 1
ATOM 663 C C . ARG A 1 85 ? -14.209 -2.439 13.095 1.00 79.56 85 ARG A C 1
ATOM 665 O O . ARG A 1 85 ? -14.968 -1.478 12.997 1.00 79.56 85 ARG A O 1
ATOM 672 N N . ASP A 1 86 ? -14.234 -3.281 14.121 1.00 82.75 86 ASP A N 1
ATOM 673 C CA . ASP A 1 86 ? -15.299 -3.266 15.128 1.00 82.75 86 ASP A CA 1
ATOM 674 C C . ASP A 1 86 ? -14.914 -2.400 16.355 1.00 82.75 86 ASP A C 1
ATOM 676 O O . ASP A 1 86 ? -15.637 -2.339 17.348 1.00 82.75 86 ASP A O 1
ATOM 680 N N . ALA A 1 87 ? -13.777 -1.694 16.294 1.00 79.31 87 ALA A N 1
ATOM 681 C CA . ALA A 1 87 ? -13.291 -0.830 17.366 1.00 79.31 87 ALA A CA 1
ATOM 682 C C . ALA A 1 87 ? -13.983 0.549 17.391 1.00 79.31 87 ALA A C 1
ATOM 684 O O . ALA A 1 87 ? -14.301 1.130 16.353 1.00 79.31 87 ALA A O 1
ATOM 685 N N . ARG A 1 88 ? -14.117 1.143 18.587 1.00 73.44 88 ARG A N 1
ATOM 686 C CA . ARG A 1 88 ? -14.716 2.482 18.785 1.00 73.44 88 ARG A CA 1
ATOM 687 C C . ARG A 1 88 ? -14.028 3.578 17.960 1.00 73.44 88 ARG A C 1
ATOM 689 O O . ARG A 1 88 ? -14.699 4.441 17.405 1.00 73.44 88 ARG A O 1
ATOM 696 N N . HIS A 1 89 ? -12.702 3.508 17.845 1.00 78.25 89 HIS A N 1
ATOM 697 C CA . HIS A 1 89 ? -11.866 4.450 17.094 1.00 78.25 89 HIS A CA 1
ATOM 698 C C . HIS A 1 89 ? -11.318 3.836 15.789 1.00 78.25 89 HIS A C 1
ATOM 700 O O . HIS A 1 89 ? -10.222 4.178 15.351 1.00 78.25 89 HIS A O 1
ATOM 706 N N . ALA A 1 90 ? -12.072 2.929 15.150 1.00 83.50 90 ALA A N 1
ATOM 707 C CA . ALA A 1 90 ? -11.656 2.185 13.952 1.00 83.50 90 ALA A CA 1
ATOM 708 C C . ALA A 1 90 ? -11.040 3.063 12.852 1.00 83.50 90 ALA A C 1
ATOM 710 O O . ALA A 1 90 ? -10.015 2.708 12.276 1.00 83.50 90 ALA A O 1
ATOM 711 N N . THR A 1 91 ? -11.634 4.227 12.578 1.00 80.62 91 THR A N 1
ATOM 712 C CA . THR A 1 91 ? -11.139 5.168 11.564 1.00 80.62 91 THR A CA 1
ATOM 713 C C . THR A 1 91 ? -9.730 5.664 11.887 1.00 80.62 91 THR A C 1
ATOM 715 O O . THR A 1 91 ? -8.872 5.680 11.013 1.00 80.62 91 THR A O 1
ATOM 718 N N . PHE A 1 92 ? -9.452 5.998 13.148 1.00 79.19 92 PHE A N 1
ATOM 719 C CA . PHE A 1 92 ? -8.125 6.443 13.580 1.00 79.19 92 PHE A CA 1
ATOM 720 C C . PHE A 1 92 ? -7.069 5.342 13.396 1.00 79.19 92 PHE A C 1
ATOM 722 O O . PHE A 1 92 ? -5.998 5.592 12.844 1.00 79.19 92 PHE A O 1
ATOM 729 N N . TYR A 1 93 ? -7.404 4.100 13.755 1.00 83.56 93 TYR A N 1
ATOM 730 C CA . TYR A 1 93 ? -6.531 2.950 13.507 1.00 83.56 93 TYR A CA 1
ATOM 731 C C . TYR A 1 93 ? -6.337 2.675 12.014 1.00 83.56 93 TYR A C 1
ATOM 733 O O . TYR A 1 93 ? -5.228 2.362 11.590 1.00 83.56 93 TYR A O 1
ATOM 741 N N . ALA A 1 94 ? -7.380 2.850 11.201 1.00 87.56 94 ALA A N 1
ATOM 742 C CA . ALA A 1 94 ? -7.287 2.710 9.755 1.00 87.56 94 ALA A CA 1
ATOM 743 C C . ALA A 1 94 ? -6.306 3.717 9.146 1.00 87.56 94 ALA A C 1
ATOM 745 O O . ALA A 1 94 ? -5.527 3.343 8.278 1.00 87.56 94 ALA A O 1
ATOM 746 N N . ALA A 1 95 ? -6.282 4.960 9.636 1.00 84.50 95 ALA A N 1
ATOM 747 C CA . ALA A 1 95 ? -5.300 5.963 9.220 1.00 84.50 95 ALA A CA 1
ATOM 748 C C . ALA A 1 95 ? -3.862 5.478 9.446 1.00 84.50 95 ALA A C 1
ATOM 750 O O . ALA A 1 95 ? -3.050 5.492 8.522 1.00 84.50 95 ALA A O 1
ATOM 751 N N . GLY A 1 96 ? -3.571 5.011 10.667 1.00 83.88 96 GLY A N 1
ATOM 752 C CA . GLY A 1 96 ? -2.260 4.470 11.028 1.00 83.88 96 GLY A CA 1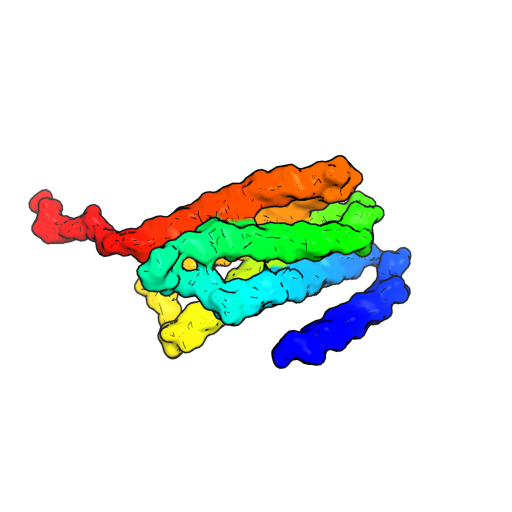
ATOM 753 C C . GLY A 1 96 ? -1.891 3.258 10.174 1.00 83.88 96 GLY A C 1
ATOM 754 O O . GLY A 1 96 ? -0.787 3.191 9.638 1.00 83.88 96 GLY A O 1
ATOM 755 N N . PHE A 1 97 ? -2.848 2.353 9.959 1.00 92.31 97 PHE A N 1
ATOM 756 C CA . PHE A 1 97 ? -2.681 1.217 9.056 1.00 92.31 97 PHE A CA 1
ATOM 757 C C . PHE A 1 97 ? -2.329 1.668 7.634 1.00 92.31 97 PHE A C 1
ATOM 759 O O . PHE A 1 97 ? -1.347 1.195 7.071 1.00 92.31 97 PHE A O 1
ATOM 766 N N . GLY A 1 98 ? -3.095 2.594 7.054 1.00 92.69 98 GLY A N 1
ATOM 767 C CA . GLY A 1 98 ? -2.894 3.073 5.686 1.00 92.69 98 GLY A CA 1
ATOM 768 C C . GLY A 1 98 ? -1.576 3.820 5.488 1.00 92.69 98 GLY A C 1
ATOM 769 O O . GLY A 1 98 ? -0.918 3.623 4.469 1.00 92.69 98 GLY A O 1
ATOM 770 N N . LEU A 1 99 ? -1.153 4.623 6.471 1.00 89.69 99 LEU A N 1
ATOM 771 C CA . LEU A 1 99 ? 0.135 5.321 6.434 1.00 89.69 99 LEU A CA 1
ATOM 772 C C . LEU A 1 99 ? 1.303 4.333 6.445 1.00 89.69 99 LEU A C 1
ATOM 774 O O . LEU A 1 99 ? 2.190 4.428 5.606 1.00 89.69 99 LEU A O 1
ATOM 778 N N . PHE A 1 100 ? 1.299 3.352 7.349 1.00 92.00 100 PHE A N 1
ATO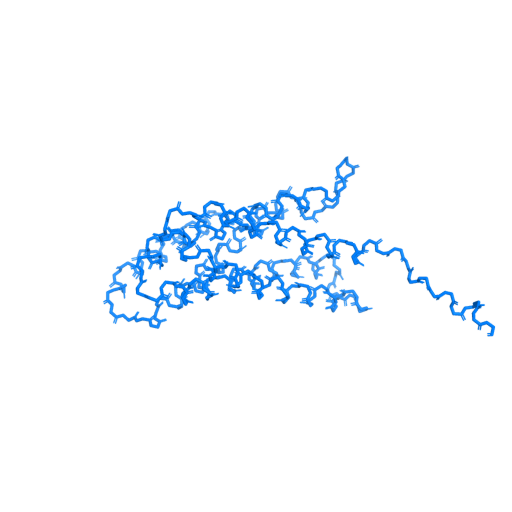M 779 C CA . PHE A 1 100 ? 2.376 2.359 7.401 1.00 92.00 100 PHE A CA 1
ATOM 780 C C . PHE A 1 100 ? 2.332 1.375 6.232 1.00 92.00 100 PHE A C 1
ATOM 782 O O . PHE A 1 100 ? 3.380 0.919 5.781 1.00 92.00 100 PHE A O 1
ATOM 789 N N . PHE A 1 101 ? 1.139 1.085 5.710 1.00 95.56 101 PHE A N 1
ATOM 790 C CA . PHE A 1 101 ? 0.973 0.354 4.459 1.00 95.56 101 PHE A CA 1
ATOM 791 C C . PHE A 1 101 ? 1.663 1.087 3.310 1.00 95.56 101 PHE A C 1
ATOM 793 O O . PHE A 1 101 ? 2.491 0.495 2.622 1.00 95.56 101 PHE A O 1
ATOM 800 N N . GLY A 1 102 ? 1.366 2.377 3.131 1.00 92.38 102 GLY A N 1
ATOM 801 C CA . GLY A 1 102 ? 1.982 3.189 2.087 1.00 92.38 102 GLY A CA 1
ATOM 802 C C . GLY A 1 102 ? 3.486 3.370 2.280 1.00 92.38 102 GLY A C 1
ATOM 803 O O . GLY A 1 102 ? 4.240 3.232 1.325 1.00 92.38 102 GLY A O 1
ATOM 804 N N . ALA A 1 103 ? 3.937 3.575 3.517 1.00 89.88 103 ALA A N 1
ATOM 805 C CA . ALA A 1 103 ? 5.356 3.715 3.821 1.00 89.88 103 ALA A CA 1
ATOM 806 C C . ALA A 1 103 ? 6.138 2.432 3.508 1.00 89.88 103 ALA A C 1
ATOM 808 O O . ALA A 1 103 ? 7.196 2.500 2.892 1.00 89.88 103 ALA A O 1
ATOM 809 N N . ALA A 1 104 ? 5.618 1.260 3.890 1.00 91.94 104 ALA A N 1
ATOM 810 C CA . ALA A 1 104 ? 6.255 -0.015 3.564 1.00 91.94 104 ALA A CA 1
ATOM 811 C C . ALA A 1 104 ? 6.258 -0.277 2.053 1.00 91.94 104 ALA A C 1
ATOM 813 O O . ALA A 1 104 ? 7.271 -0.706 1.508 1.00 91.94 104 ALA A O 1
ATOM 814 N N . HIS A 1 105 ? 5.146 0.017 1.381 1.00 90.94 105 HIS A N 1
ATOM 815 C CA . HIS A 1 105 ? 5.016 -0.081 -0.072 1.00 90.94 105 HIS A CA 1
ATOM 816 C C . HIS A 1 105 ? 6.076 0.751 -0.807 1.00 90.94 105 HIS A C 1
ATOM 818 O O . HIS A 1 105 ? 6.770 0.249 -1.685 1.00 90.94 105 HIS A O 1
ATOM 824 N N . GLU A 1 106 ? 6.265 2.009 -0.411 1.00 89.06 106 GLU A N 1
ATOM 825 C CA . GLU A 1 106 ? 7.248 2.893 -1.047 1.00 89.06 106 GLU A CA 1
ATOM 826 C C . GLU A 1 106 ? 8.690 2.601 -0.609 1.00 89.06 106 GLU A C 1
ATOM 828 O O . GLU A 1 106 ? 9.611 2.731 -1.414 1.00 89.06 106 GLU A O 1
ATOM 833 N N . PHE A 1 107 ? 8.900 2.125 0.621 1.00 88.31 107 PHE A N 1
ATOM 834 C CA . PHE A 1 107 ? 10.211 1.672 1.091 1.00 88.31 107 PHE A CA 1
ATOM 835 C C . PHE A 1 107 ? 10.798 0.589 0.178 1.00 88.31 107 PHE A C 1
ATOM 837 O O . PHE A 1 107 ? 11.947 0.698 -0.243 1.00 88.31 107 PHE A O 1
ATOM 844 N N . TRP A 1 108 ? 10.008 -0.430 -0.174 1.00 86.62 108 TRP A N 1
ATOM 845 C CA . TRP A 1 108 ? 10.464 -1.507 -1.058 1.00 86.62 108 TRP A CA 1
ATOM 846 C C . TRP A 1 108 ? 10.798 -1.010 -2.466 1.00 86.62 108 TRP A C 1
ATOM 848 O O . TRP A 1 108 ? 11.807 -1.430 -3.030 1.00 86.62 108 TRP A O 1
ATOM 858 N N . LYS A 1 109 ? 10.006 -0.083 -3.015 1.00 83.88 109 LYS A N 1
ATOM 859 C CA . LYS A 1 109 ? 10.295 0.526 -4.321 1.00 83.88 109 LYS A CA 1
ATOM 860 C C . LYS A 1 109 ? 11.610 1.285 -4.323 1.00 83.88 109 LYS A C 1
ATOM 862 O O . LYS A 1 109 ? 12.402 1.104 -5.243 1.00 83.88 109 LYS A O 1
ATOM 867 N N . LEU A 1 110 ? 11.836 2.118 -3.308 1.00 82.31 110 LEU A N 1
ATOM 868 C CA . LEU A 1 110 ? 13.069 2.891 -3.180 1.00 82.31 110 LEU A CA 1
ATOM 869 C C . LEU A 1 110 ? 14.277 1.971 -2.981 1.00 82.31 110 LEU A C 1
ATOM 871 O O . LEU A 1 110 ? 15.288 2.166 -3.644 1.00 82.31 110 LEU A O 1
ATOM 875 N N . LEU A 1 111 ? 14.141 0.922 -2.165 1.00 82.06 111 LEU A N 1
ATOM 876 C CA . LEU A 1 111 ? 15.194 -0.072 -1.951 1.00 82.06 111 LEU A CA 1
ATOM 877 C C . LEU A 1 111 ? 15.577 -0.801 -3.250 1.00 82.06 111 LEU A C 1
ATOM 879 O O . LEU A 1 111 ? 16.755 -0.987 -3.544 1.00 82.06 111 LEU A O 1
ATOM 883 N N . VAL A 1 112 ? 14.586 -1.218 -4.046 1.00 82.19 112 VAL A N 1
ATOM 884 C CA . VAL A 1 112 ? 14.831 -1.866 -5.344 1.00 82.19 112 VAL A CA 1
ATOM 885 C C . VAL A 1 112 ? 15.427 -0.883 -6.349 1.00 82.19 112 VAL A C 1
ATOM 887 O O . VAL A 1 112 ? 16.297 -1.266 -7.128 1.00 82.19 112 VAL A O 1
ATOM 890 N N . LEU A 1 113 ? 14.973 0.371 -6.344 1.00 77.75 113 LEU A N 1
ATOM 891 C CA . LEU A 1 113 ? 15.502 1.421 -7.210 1.00 77.75 113 LEU A CA 1
ATOM 892 C C . LEU A 1 113 ? 16.979 1.701 -6.904 1.00 77.75 113 LEU A C 1
ATOM 894 O O . LEU A 1 113 ? 17.793 1.694 -7.823 1.00 77.75 113 LEU A O 1
ATOM 898 N N . GLU A 1 114 ? 17.330 1.865 -5.630 1.00 76.06 114 GLU A N 1
ATOM 899 C CA . GLU A 1 114 ? 18.710 2.033 -5.163 1.00 76.06 114 GLU A CA 1
ATOM 900 C C . GLU A 1 114 ? 19.591 0.846 -5.581 1.00 76.06 114 GLU A C 1
ATOM 902 O O . GLU A 1 114 ? 20.666 1.039 -6.147 1.00 76.06 114 GLU A O 1
ATOM 907 N N . ALA A 1 115 ? 19.100 -0.387 -5.403 1.00 79.25 115 ALA A N 1
ATOM 908 C CA . ALA A 1 115 ? 19.816 -1.597 -5.809 1.00 79.25 115 ALA A CA 1
ATOM 909 C C . ALA A 1 115 ? 20.018 -1.715 -7.333 1.00 79.25 115 ALA A C 1
ATOM 911 O O . ALA A 1 115 ? 20.984 -2.334 -7.771 1.00 79.25 115 ALA A O 1
ATOM 912 N N . ARG A 1 116 ? 19.119 -1.150 -8.153 1.00 77.62 116 ARG A N 1
ATOM 913 C CA . ARG A 1 116 ? 19.243 -1.133 -9.625 1.00 77.62 116 ARG A CA 1
ATOM 914 C C . ARG A 1 116 ? 20.200 -0.053 -10.134 1.00 77.62 116 ARG A C 1
ATOM 916 O O . ARG A 1 116 ? 20.647 -0.148 -11.272 1.00 77.62 116 ARG A O 1
ATOM 923 N N . LEU A 1 117 ? 20.471 0.967 -9.324 1.00 74.44 117 LEU A N 1
ATOM 924 C CA . LEU A 1 117 ? 21.289 2.128 -9.677 1.00 74.44 117 LEU A CA 1
ATOM 925 C C . LEU A 1 117 ? 22.668 2.103 -8.997 1.00 74.44 117 LEU A C 1
ATOM 927 O O . LEU A 1 117 ? 23.300 3.146 -8.860 1.00 74.44 117 LEU A O 1
ATOM 931 N N . ASP A 1 118 ? 23.119 0.930 -8.537 1.00 73.69 118 ASP A N 1
ATOM 932 C CA . ASP A 1 118 ? 24.387 0.743 -7.816 1.00 73.69 118 ASP A CA 1
ATOM 933 C C . ASP A 1 118 ? 24.585 1.725 -6.637 1.00 73.69 118 ASP A C 1
ATOM 935 O O . ASP A 1 118 ? 25.704 2.114 -6.304 1.00 73.69 118 ASP A O 1
ATOM 939 N N . GLY A 1 119 ? 23.490 2.107 -5.967 1.00 65.00 119 GLY A N 1
ATOM 940 C CA . GLY A 1 119 ? 23.513 2.953 -4.770 1.00 65.00 119 GLY A CA 1
ATOM 941 C C . GLY A 1 119 ? 23.443 4.463 -5.013 1.00 65.00 119 GLY A C 1
ATOM 942 O O . GLY A 1 119 ? 23.446 5.211 -4.036 1.00 65.00 119 GLY A O 1
ATOM 943 N N . ASP A 1 120 ? 23.346 4.930 -6.263 1.00 64.56 120 ASP A N 1
ATOM 944 C CA . ASP A 1 120 ? 23.275 6.365 -6.567 1.00 64.56 120 ASP A CA 1
ATOM 945 C C . ASP A 1 120 ? 21.891 6.742 -7.120 1.00 64.56 120 ASP A C 1
ATOM 947 O O . ASP A 1 120 ? 21.517 6.389 -8.238 1.00 64.56 120 ASP A O 1
ATOM 951 N N . LEU A 1 121 ? 21.083 7.453 -6.327 1.00 62.81 121 LEU A N 1
ATOM 952 C CA . LEU A 1 121 ? 19.783 7.974 -6.765 1.00 62.81 121 LEU A CA 1
ATOM 953 C C . LEU A 1 121 ? 20.012 9.245 -7.604 1.00 62.81 121 LEU A C 1
ATOM 955 O O . LEU A 1 121 ? 20.353 10.287 -7.037 1.00 62.81 121 LEU A O 1
ATOM 959 N N . PRO A 1 122 ? 19.802 9.221 -8.936 1.00 65.44 122 PRO A N 1
ATOM 960 C CA . PRO A 1 122 ? 20.144 10.342 -9.797 1.00 65.44 122 PRO A CA 1
ATOM 961 C C . PRO A 1 122 ? 19.267 11.548 -9.471 1.00 65.44 122 PRO A C 1
ATOM 963 O O . PRO A 1 122 ? 18.040 11.504 -9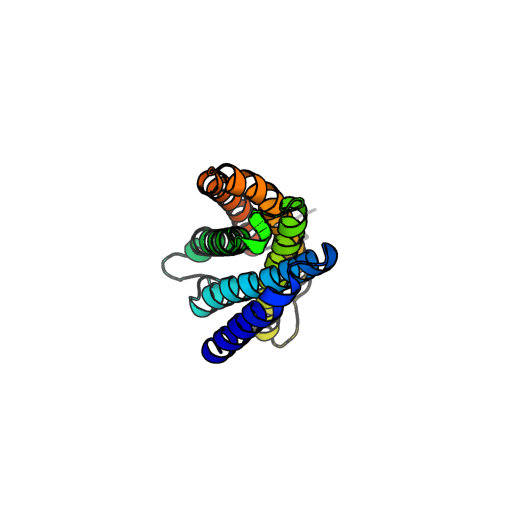.577 1.00 65.44 122 PRO A O 1
ATOM 966 N N . PHE A 1 123 ? 19.888 12.661 -9.097 1.00 58.38 123 PHE A N 1
ATOM 967 C CA . PHE A 1 123 ? 19.206 13.942 -8.960 1.00 58.38 123 PHE A CA 1
ATOM 968 C C . PHE A 1 123 ? 18.981 14.554 -10.356 1.00 58.38 123 PHE A C 1
ATOM 970 O O . PHE A 1 123 ? 19.925 14.573 -11.146 1.00 58.38 123 PHE A O 1
ATOM 977 N N . PRO A 1 124 ? 17.783 15.070 -10.707 1.00 63.94 124 PRO A N 1
ATOM 978 C CA . PRO A 1 124 ? 16.602 15.320 -9.867 1.00 63.94 124 PRO A CA 1
ATOM 979 C C . PRO A 1 124 ? 15.556 14.183 -9.816 1.00 63.94 124 PRO A C 1
ATOM 981 O O . PRO A 1 124 ? 14.574 14.302 -9.082 1.00 63.94 124 PRO A O 1
ATOM 984 N N . GLY A 1 125 ? 15.733 13.093 -10.572 1.00 65.44 125 GLY A N 1
ATOM 985 C CA . GLY A 1 125 ? 14.759 11.993 -10.682 1.00 65.44 125 GLY A CA 1
ATOM 986 C C . GLY A 1 125 ? 14.457 11.287 -9.355 1.00 65.44 125 GLY A C 1
ATOM 987 O O . GLY A 1 125 ? 13.293 11.122 -8.997 1.00 65.44 125 GLY A O 1
ATOM 988 N N . GLY A 1 126 ? 15.488 10.985 -8.562 1.00 70.69 126 GLY A N 1
ATOM 989 C CA . GLY A 1 126 ? 15.337 10.367 -7.243 1.00 70.69 126 GLY A CA 1
ATOM 990 C C . GLY A 1 126 ? 14.553 11.233 -6.252 1.00 70.69 126 GLY A C 1
ATOM 991 O O . GLY A 1 126 ? 13.792 10.710 -5.443 1.00 70.69 126 GLY A O 1
ATOM 992 N N . LEU A 1 127 ? 14.655 12.567 -6.348 1.00 74.44 127 LEU A N 1
ATOM 993 C CA . LEU A 1 127 ? 13.861 13.472 -5.511 1.00 74.44 127 LEU A CA 1
ATOM 994 C C . LEU A 1 127 ? 12.375 13.422 -5.897 1.00 74.44 127 LEU A C 1
ATOM 996 O O . LEU A 1 127 ? 11.514 13.429 -5.018 1.00 74.44 127 LEU A O 1
ATOM 1000 N N . LEU A 1 128 ? 12.066 13.347 -7.196 1.00 73.81 128 LEU A N 1
ATOM 1001 C CA . LEU A 1 128 ? 10.690 13.185 -7.672 1.00 73.81 128 LEU A CA 1
ATOM 1002 C C . LEU A 1 128 ? 10.091 11.858 -7.201 1.00 73.81 128 LEU A C 1
ATOM 1004 O O . LEU A 1 128 ? 8.964 11.859 -6.706 1.00 73.81 128 LEU A O 1
ATOM 1008 N N . ASP A 1 129 ? 10.837 10.755 -7.284 1.00 76.06 129 ASP A N 1
ATOM 1009 C CA . ASP A 1 129 ? 10.375 9.452 -6.790 1.00 76.06 129 ASP A CA 1
ATOM 1010 C C . ASP A 1 129 ? 10.079 9.479 -5.284 1.00 76.06 129 ASP A C 1
ATOM 1012 O O . ASP A 1 129 ? 9.032 8.988 -4.858 1.00 76.06 129 ASP A O 1
ATOM 1016 N N . VAL A 1 130 ? 10.925 10.132 -4.481 1.00 79.31 130 VAL A N 1
ATOM 1017 C CA . VAL A 1 130 ? 10.677 10.309 -3.040 1.00 79.31 130 VAL A CA 1
ATOM 1018 C C . VAL A 1 130 ? 9.415 11.142 -2.779 1.00 79.31 130 VAL A C 1
ATOM 1020 O O . VAL A 1 130 ? 8.607 10.774 -1.924 1.00 79.31 130 VAL A O 1
ATOM 1023 N N . TRP A 1 131 ? 9.190 12.234 -3.520 1.00 79.75 131 TRP A N 1
ATOM 1024 C CA . TRP A 1 131 ? 7.977 13.052 -3.370 1.00 79.75 131 TRP A CA 1
ATOM 1025 C C . TRP A 1 131 ? 6.706 12.305 -3.769 1.00 79.75 131 TRP A C 1
ATOM 1027 O O . TRP A 1 131 ? 5.705 12.375 -3.050 1.00 79.75 131 TRP A O 1
ATOM 1037 N N . PHE A 1 132 ? 6.738 11.571 -4.884 1.00 80.94 132 PHE A N 1
ATOM 1038 C CA . PHE A 1 132 ? 5.621 10.721 -5.293 1.00 80.94 132 PHE A CA 1
ATOM 1039 C C . PHE A 1 132 ? 5.369 9.604 -4.275 1.00 80.94 132 PHE A C 1
ATOM 1041 O O . PHE A 1 132 ? 4.207 9.329 -3.970 1.00 80.94 132 PHE A O 1
ATOM 1048 N N . GLY A 1 133 ? 6.420 9.023 -3.692 1.00 84.75 133 GLY A N 1
ATOM 1049 C CA . GLY A 1 133 ? 6.301 8.032 -2.623 1.00 84.75 133 GLY A CA 1
ATOM 1050 C C . GLY A 1 133 ? 5.684 8.608 -1.344 1.00 84.75 133 GLY A C 1
ATOM 1051 O O . GLY A 1 133 ? 4.762 8.027 -0.761 1.00 84.75 133 GLY A O 1
ATOM 1052 N N . LEU A 1 134 ? 6.095 9.809 -0.929 1.00 84.44 134 LEU A N 1
ATOM 1053 C CA . LEU A 1 134 ? 5.482 10.488 0.215 1.00 84.44 134 LEU A CA 1
ATOM 1054 C C . LEU A 1 134 ? 4.000 10.799 -0.049 1.00 84.44 134 LEU A C 1
ATOM 1056 O O . LEU A 1 134 ? 3.148 10.540 0.805 1.00 84.44 134 LEU A O 1
ATOM 1060 N N . ALA A 1 135 ? 3.674 11.296 -1.245 1.00 82.75 135 ALA A N 1
ATOM 1061 C CA . ALA A 1 135 ? 2.297 11.560 -1.651 1.00 82.75 135 ALA A CA 1
ATOM 1062 C C . ALA A 1 135 ? 1.450 10.276 -1.670 1.00 82.75 135 ALA A C 1
ATOM 1064 O O . ALA A 1 135 ? 0.328 10.280 -1.162 1.00 82.75 135 ALA A O 1
ATOM 1065 N N . ALA A 1 136 ? 1.993 9.167 -2.182 1.00 86.69 136 ALA A N 1
ATOM 1066 C CA . ALA A 1 136 ? 1.340 7.860 -2.164 1.00 86.69 136 ALA A CA 1
ATOM 1067 C C . ALA A 1 136 ? 1.091 7.372 -0.730 1.00 86.69 136 ALA A C 1
ATOM 1069 O O . ALA A 1 136 ? 0.007 6.873 -0.430 1.00 86.69 136 ALA A O 1
ATOM 1070 N N . THR A 1 137 ? 2.051 7.577 0.173 1.00 89.62 137 THR A N 1
ATOM 1071 C CA . THR A 1 137 ? 1.931 7.215 1.591 1.00 89.62 137 THR A CA 1
ATOM 1072 C C . THR A 1 137 ? 0.788 7.967 2.270 1.00 89.62 137 THR A C 1
ATOM 1074 O O . THR A 1 137 ? -0.092 7.356 2.883 1.00 89.62 137 THR A O 1
ATOM 1077 N N . VAL A 1 138 ? 0.753 9.294 2.113 1.00 86.50 138 VAL A N 1
ATOM 1078 C CA . VAL A 1 138 ? -0.316 10.144 2.661 1.00 86.50 138 VAL A CA 1
ATOM 1079 C C . VAL A 1 138 ? -1.668 9.784 2.045 1.00 86.50 138 VAL A C 1
ATOM 1081 O O . VAL A 1 138 ? -2.662 9.662 2.766 1.00 86.50 138 VAL A O 1
ATOM 1084 N N . LEU A 1 139 ? -1.707 9.558 0.729 1.00 88.81 139 LEU A N 1
ATOM 1085 C CA . LEU A 1 139 ? -2.917 9.148 0.024 1.00 88.81 139 LEU A CA 1
ATOM 1086 C C . LEU A 1 139 ? -3.453 7.820 0.566 1.00 88.81 139 LEU A C 1
ATOM 1088 O O . LEU A 1 139 ? -4.645 7.731 0.839 1.00 88.81 139 LEU A O 1
ATOM 1092 N N . LEU A 1 140 ? -2.603 6.812 0.774 1.00 91.75 140 LEU A N 1
ATOM 1093 C CA . LEU A 1 140 ? -3.013 5.504 1.295 1.00 91.75 140 LEU A CA 1
ATOM 1094 C C . LEU A 1 140 ? -3.507 5.586 2.748 1.00 91.75 140 LEU A C 1
ATO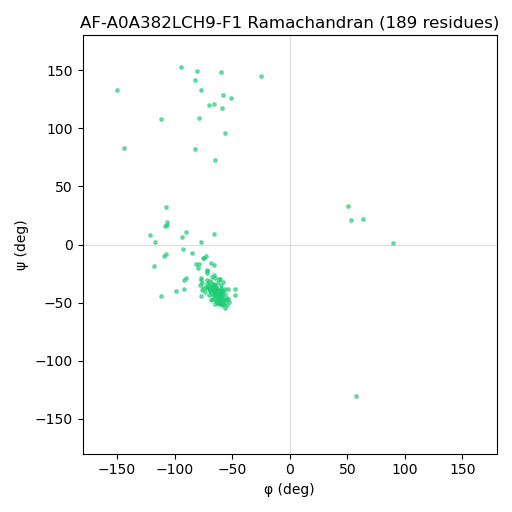M 1096 O O . LEU A 1 140 ? -4.497 4.934 3.096 1.00 91.75 140 LEU A O 1
ATOM 1100 N N . GLY A 1 141 ? -2.915 6.462 3.566 1.00 87.38 141 GLY A N 1
ATOM 1101 C CA . GLY A 1 141 ? -3.457 6.840 4.877 1.00 87.38 141 GLY A CA 1
ATOM 1102 C C . GLY A 1 141 ? -4.867 7.439 4.789 1.00 87.38 141 GLY A C 1
ATOM 1103 O O . GLY A 1 141 ? -5.787 6.994 5.482 1.00 87.38 141 GLY A O 1
ATOM 1104 N N . GLY A 1 142 ? -5.068 8.402 3.885 1.00 83.69 142 GLY A N 1
ATOM 1105 C CA . GLY A 1 142 ? -6.372 9.020 3.613 1.00 83.69 142 GLY A CA 1
ATOM 1106 C C . GLY A 1 142 ? -7.410 8.042 3.052 1.00 83.69 142 GLY A C 1
ATOM 1107 O O . GLY A 1 142 ? -8.570 8.036 3.468 1.00 83.69 142 GLY A O 1
ATOM 1108 N N . MET A 1 143 ? -6.996 7.159 2.146 1.00 91.25 143 MET A N 1
ATOM 1109 C CA . MET A 1 143 ? -7.835 6.095 1.597 1.00 91.25 143 MET A CA 1
ATOM 1110 C C . MET A 1 143 ? -8.322 5.170 2.710 1.00 91.25 143 MET A C 1
ATOM 1112 O O . MET A 1 143 ? -9.511 4.860 2.764 1.00 91.25 143 MET A O 1
ATOM 1116 N N . ALA A 1 144 ? -7.444 4.774 3.632 1.00 90.44 144 ALA A N 1
ATOM 1117 C CA . ALA A 1 144 ? -7.809 3.910 4.746 1.00 90.44 144 ALA A CA 1
ATOM 1118 C C . ALA A 1 144 ? -8.806 4.572 5.712 1.00 90.44 144 ALA A C 1
ATOM 1120 O O . ALA A 1 144 ? -9.794 3.939 6.102 1.00 90.44 144 ALA A O 1
ATOM 1121 N N . LEU A 1 145 ? -8.606 5.862 6.019 1.00 86.25 145 LEU A N 1
ATOM 1122 C CA . LEU A 1 145 ? -9.555 6.685 6.782 1.00 86.25 145 LEU A CA 1
ATOM 1123 C C . LEU A 1 145 ? -10.956 6.664 6.160 1.00 86.25 145 LEU A C 1
ATOM 1125 O O . LEU A 1 145 ? -11.949 6.466 6.859 1.00 86.25 145 LEU A O 1
ATOM 1129 N N . HIS A 1 146 ? -11.049 6.852 4.844 1.00 86.50 146 HIS A N 1
ATOM 1130 C CA . HIS A 1 146 ? -12.331 6.876 4.139 1.00 86.50 146 HIS A CA 1
ATOM 1131 C C . HIS A 1 146 ? -12.937 5.485 3.923 1.00 86.50 146 HIS A C 1
ATOM 1133 O O . HIS A 1 146 ? -14.163 5.347 3.861 1.00 86.50 146 HIS A O 1
ATOM 1139 N N . LEU A 1 147 ? -12.105 4.450 3.822 1.00 89.44 147 LEU A N 1
ATOM 1140 C CA . LEU A 1 147 ? -12.548 3.083 3.584 1.00 89.44 147 LEU A CA 1
ATOM 1141 C C . LEU A 1 147 ? -13.147 2.442 4.842 1.00 89.44 147 LEU A C 1
ATOM 1143 O O . LEU A 1 147 ? -14.104 1.675 4.735 1.00 89.44 147 LEU A O 1
ATOM 1147 N N . MET A 1 148 ? -12.650 2.783 6.032 1.00 89.00 148 MET A N 1
ATOM 1148 C CA . MET A 1 148 ? -13.094 2.155 7.279 1.00 89.00 148 MET A CA 1
ATOM 1149 C C . MET A 1 148 ? -14.591 2.368 7.598 1.00 89.00 148 MET A C 1
ATOM 1151 O O . MET A 1 148 ? -15.301 1.374 7.776 1.00 89.00 148 MET A O 1
ATOM 1155 N N . PRO A 1 149 ? -15.151 3.595 7.564 1.00 85.00 149 PRO A N 1
ATOM 1156 C CA . PRO A 1 149 ? -16.593 3.792 7.736 1.00 85.00 149 PRO A CA 1
ATOM 1157 C C . PRO A 1 149 ? -17.431 3.079 6.667 1.00 85.00 149 PRO A C 1
ATOM 1159 O O . PRO A 1 149 ? -18.570 2.689 6.918 1.00 85.00 149 PRO A O 1
ATOM 1162 N N . ALA A 1 150 ? -16.888 2.905 5.459 1.00 87.44 150 ALA A N 1
ATOM 1163 C CA . ALA A 1 150 ? -17.567 2.188 4.386 1.00 87.44 150 ALA A CA 1
ATOM 1164 C C . ALA A 1 150 ? -17.600 0.674 4.636 1.00 87.44 150 ALA A C 1
ATOM 1166 O O . ALA A 1 150 ? -18.607 0.032 4.336 1.00 87.44 150 ALA A O 1
ATOM 1167 N N . LEU A 1 151 ? -16.533 0.114 5.214 1.00 87.81 151 LEU A N 1
ATOM 1168 C CA . LEU A 1 151 ? -16.468 -1.285 5.648 1.00 87.81 151 LEU A CA 1
ATOM 1169 C C . LEU A 1 151 ? -17.446 -1.587 6.786 1.00 87.81 151 LEU A C 1
ATOM 1171 O O . LEU A 1 151 ? -18.007 -2.677 6.815 1.00 87.81 151 LEU A O 1
ATOM 1175 N N . GLN A 1 152 ? -17.675 -0.634 7.691 1.00 86.62 152 GLN A N 1
ATOM 1176 C CA . GLN A 1 152 ? -18.661 -0.767 8.771 1.00 86.62 152 GLN A CA 1
ATOM 1177 C C . GLN A 1 152 ? -20.117 -0.701 8.275 1.00 86.62 152 GLN A C 1
ATOM 1179 O O . GLN A 1 152 ? -21.018 -1.176 8.957 1.00 86.62 152 GLN A O 1
ATOM 1184 N N . ARG A 1 153 ? -20.357 -0.112 7.096 1.00 88.25 153 ARG A N 1
ATOM 1185 C CA . ARG A 1 153 ? -21.690 0.069 6.485 1.00 88.25 153 ARG A CA 1
ATOM 1186 C C . ARG A 1 153 ? -21.945 -0.872 5.299 1.00 88.25 153 ARG A C 1
ATOM 1188 O O . ARG A 1 153 ? -22.785 -0.563 4.459 1.00 88.25 153 ARG A O 1
ATOM 1195 N N . ASP A 1 154 ? -21.155 -1.939 5.167 1.00 83.19 154 ASP A N 1
ATOM 1196 C CA . ASP A 1 154 ? -21.205 -2.914 4.062 1.00 83.19 154 ASP A CA 1
ATOM 1197 C C . ASP A 1 154 ? -21.117 -2.313 2.639 1.00 83.19 154 ASP A C 1
ATOM 1199 O O . ASP A 1 154 ? -21.449 -2.953 1.644 1.00 83.19 154 ASP A O 1
ATOM 1203 N N . ASN A 1 155 ? -20.582 -1.095 2.506 1.00 86.56 155 ASN A N 1
ATOM 1204 C CA . ASN A 1 155 ? -20.372 -0.409 1.224 1.00 86.56 155 ASN A CA 1
ATOM 1205 C C . ASN A 1 155 ? -18.880 -0.337 0.837 1.00 86.56 155 ASN A C 1
ATOM 1207 O O . ASN A 1 155 ? -18.469 0.449 -0.022 1.00 86.56 155 ASN A O 1
ATOM 1211 N N . GLY A 1 156 ? -18.044 -1.148 1.494 1.00 82.19 156 GLY A N 1
ATOM 1212 C CA . GLY A 1 156 ? -16.588 -1.094 1.371 1.00 82.19 156 GLY A CA 1
ATOM 1213 C C . GLY A 1 156 ? -16.080 -1.333 -0.050 1.00 82.19 156 GLY A C 1
ATOM 1214 O O . GLY A 1 156 ? -15.157 -0.651 -0.473 1.00 82.19 156 GL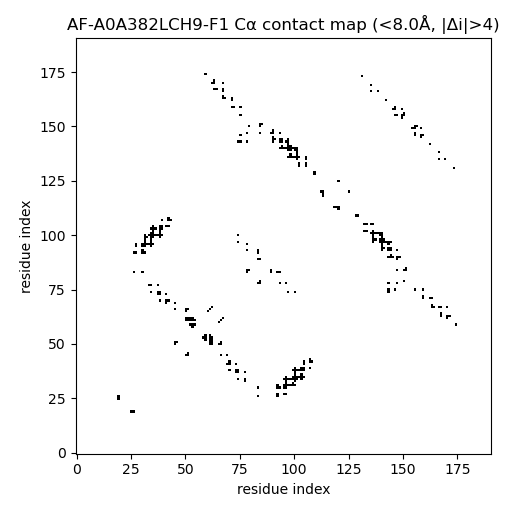Y A O 1
ATOM 1215 N N . VAL A 1 157 ? -16.706 -2.232 -0.819 1.00 86.75 157 VAL A N 1
ATOM 1216 C CA . VAL A 1 157 ? -16.275 -2.550 -2.197 1.00 86.75 157 VAL A CA 1
ATOM 1217 C C . VAL A 1 157 ? -16.416 -1.342 -3.125 1.00 86.75 157 VAL A C 1
ATOM 1219 O O . VAL A 1 157 ? -15.500 -1.023 -3.878 1.00 86.75 157 VAL A O 1
ATOM 1222 N N . ARG A 1 158 ? -17.542 -0.621 -3.048 1.00 87.50 158 ARG A N 1
ATOM 1223 C CA . ARG A 1 158 ? -17.792 0.555 -3.894 1.00 87.50 158 ARG A CA 1
ATOM 1224 C C . ARG A 1 158 ? -16.808 1.678 -3.592 1.00 87.50 158 ARG A C 1
ATOM 1226 O O . ARG A 1 158 ? -16.324 2.336 -4.509 1.00 87.50 158 ARG A O 1
ATOM 1233 N N . ILE A 1 159 ? -16.542 1.916 -2.309 1.00 88.75 159 ILE A N 1
ATOM 1234 C CA . ILE A 1 159 ? -15.591 2.947 -1.892 1.00 88.75 159 ILE A CA 1
ATOM 1235 C C . ILE A 1 159 ? -14.166 2.529 -2.253 1.00 88.75 159 ILE A C 1
ATOM 1237 O O . ILE A 1 159 ? -13.459 3.335 -2.843 1.00 88.75 159 ILE A O 1
ATOM 1241 N N . ALA A 1 160 ? -13.778 1.271 -2.029 1.00 86.44 160 ALA A N 1
ATOM 1242 C CA . ALA A 1 160 ? -12.485 0.749 -2.467 1.00 86.44 160 ALA A CA 1
ATOM 1243 C C . ALA A 1 160 ? -12.272 0.952 -3.975 1.00 86.44 160 ALA A C 1
ATOM 1245 O O . ALA A 1 160 ? -11.243 1.486 -4.366 1.00 86.44 160 ALA A O 1
ATOM 1246 N N . ALA A 1 161 ? -13.263 0.643 -4.818 1.00 86.88 161 ALA A N 1
ATOM 1247 C CA . ALA A 1 161 ? -13.169 0.864 -6.264 1.00 86.88 161 ALA A CA 1
ATOM 1248 C C . ALA A 1 161 ? -12.957 2.347 -6.635 1.00 86.88 161 ALA A C 1
ATOM 1250 O O . ALA A 1 161 ? -12.154 2.663 -7.510 1.00 86.88 161 ALA A O 1
ATOM 1251 N N . ARG A 1 162 ? -13.637 3.276 -5.947 1.00 89.12 162 ARG A N 1
ATOM 1252 C CA . ARG A 1 162 ? -13.436 4.724 -6.150 1.00 89.12 162 ARG A CA 1
ATOM 1253 C C . ARG A 1 162 ? -12.043 5.175 -5.720 1.00 89.12 162 ARG A C 1
ATOM 1255 O O . ARG A 1 162 ? -11.429 5.988 -6.399 1.00 89.12 162 ARG A O 1
ATOM 1262 N N . LEU A 1 163 ? -11.548 4.650 -4.604 1.00 88.50 163 LEU A N 1
ATOM 1263 C CA . LEU A 1 163 ? -10.212 4.963 -4.106 1.00 88.50 163 LEU A CA 1
ATOM 1264 C C . LEU A 1 163 ? -9.123 4.349 -5.006 1.00 88.50 163 LEU A C 1
ATOM 1266 O O . LEU A 1 163 ? -8.110 4.998 -5.248 1.00 88.50 163 LEU A O 1
ATOM 1270 N N . ALA A 1 164 ? -9.355 3.162 -5.577 1.00 87.81 164 ALA A N 1
ATOM 1271 C CA . ALA A 1 164 ? -8.464 2.556 -6.569 1.00 87.81 164 ALA A CA 1
ATOM 1272 C C . ALA A 1 164 ? -8.307 3.448 -7.807 1.00 87.81 164 ALA A C 1
ATOM 1274 O O . ALA A 1 164 ? -7.200 3.592 -8.316 1.00 87.81 164 ALA A O 1
ATOM 1275 N N . LEU A 1 165 ? -9.389 4.102 -8.255 1.00 88.00 165 LEU A N 1
ATOM 1276 C CA . LEU A 1 165 ? -9.330 5.073 -9.350 1.00 88.00 165 LEU A CA 1
ATOM 1277 C C . LEU A 1 165 ? -8.433 6.273 -9.002 1.00 88.00 165 LEU A C 1
ATOM 1279 O O . LEU A 1 165 ? -7.660 6.720 -9.843 1.00 88.00 165 LEU A O 1
ATOM 1283 N N . LEU A 1 166 ? -8.498 6.778 -7.765 1.00 86.56 166 LEU A N 1
ATOM 1284 C CA . LEU A 1 166 ? -7.622 7.868 -7.317 1.00 86.56 166 LEU A CA 1
ATOM 1285 C C . LEU A 1 166 ? -6.150 7.441 -7.307 1.00 86.56 166 LEU A C 1
ATOM 1287 O O . LEU A 1 166 ? -5.290 8.185 -7.775 1.00 86.56 166 LEU A O 1
ATOM 1291 N N . TYR A 1 167 ? -5.861 6.235 -6.815 1.00 85.25 167 TYR A N 1
ATOM 1292 C CA . TYR A 1 167 ? -4.501 5.698 -6.818 1.00 85.25 167 TYR A CA 1
ATOM 1293 C C . TYR A 1 167 ? -3.992 5.436 -8.247 1.00 85.25 167 TYR A C 1
ATOM 1295 O O . TYR A 1 167 ? -2.826 5.686 -8.545 1.00 85.25 167 TYR A O 1
ATOM 1303 N N . LEU A 1 168 ? -4.873 5.018 -9.161 1.00 89.38 168 LEU A N 1
ATOM 1304 C CA . LEU A 1 168 ? -4.567 4.892 -10.587 1.00 89.38 168 LEU A CA 1
ATOM 1305 C C . LEU A 1 168 ? -4.201 6.243 -11.211 1.00 89.38 168 LEU A C 1
ATOM 1307 O O . LEU A 1 168 ? -3.212 6.317 -11.935 1.00 89.38 168 LEU A O 1
ATOM 1311 N N . ILE A 1 169 ? -4.943 7.315 -10.911 1.00 86.56 169 ILE A N 1
ATOM 1312 C CA . ILE A 1 169 ? -4.614 8.670 -11.389 1.00 86.56 169 ILE A CA 1
ATOM 1313 C C . ILE A 1 169 ? -3.220 9.084 -10.902 1.00 86.56 169 ILE A C 1
ATOM 1315 O O . ILE A 1 169 ? -2.436 9.619 -11.684 1.00 86.56 169 ILE A O 1
ATOM 1319 N N . LEU A 1 170 ? -2.878 8.796 -9.642 1.00 83.31 170 LEU A N 1
ATOM 1320 C CA . LEU A 1 170 ? -1.533 9.054 -9.122 1.00 83.31 170 LEU A CA 1
ATOM 1321 C C . LEU A 1 170 ? -0.463 8.251 -9.883 1.00 83.31 170 LEU A C 1
ATOM 1323 O O . LEU A 1 170 ? 0.572 8.806 -10.251 1.00 83.31 170 LEU A O 1
ATOM 1327 N N . GLY A 1 171 ? -0.724 6.972 -10.169 1.00 82.75 171 GLY A N 1
ATOM 1328 C CA . GLY A 1 171 ? 0.155 6.131 -10.989 1.00 82.75 171 GLY A CA 1
ATOM 1329 C C . GLY A 1 171 ? 0.352 6.684 -12.403 1.00 82.75 171 GLY A C 1
ATOM 1330 O O . GLY A 1 171 ? 1.480 6.751 -12.888 1.00 82.75 171 GLY A O 1
ATOM 1331 N N . PHE A 1 172 ? -0.723 7.161 -13.030 1.00 85.50 172 PHE A N 1
ATOM 1332 C CA . PHE A 1 172 ? -0.677 7.813 -14.336 1.00 85.50 172 PHE A CA 1
ATOM 1333 C C . PHE A 1 172 ? 0.160 9.096 -14.323 1.00 85.50 172 PHE A C 1
ATOM 1335 O O . PHE A 1 172 ? 0.993 9.289 -15.209 1.00 85.50 172 PHE A O 1
ATOM 1342 N N . LEU A 1 173 ? -0.010 9.948 -13.308 1.00 82.81 173 LEU A N 1
ATOM 1343 C CA . LEU A 1 173 ? 0.791 11.165 -13.147 1.00 82.81 173 LEU A CA 1
ATOM 1344 C C . LEU A 1 173 ? 2.278 10.846 -12.964 1.00 82.81 173 LEU A C 1
ATOM 1346 O O . LEU A 1 173 ? 3.116 11.507 -13.575 1.00 82.81 173 LEU A O 1
ATOM 1350 N N . ARG A 1 174 ? 2.601 9.814 -12.173 1.00 78.88 174 ARG A N 1
ATOM 1351 C CA . ARG A 1 174 ? 3.982 9.356 -11.977 1.00 78.88 174 ARG A CA 1
ATOM 1352 C C . ARG A 1 174 ? 4.606 8.892 -13.293 1.00 78.88 174 ARG A C 1
ATOM 1354 O O . ARG A 1 174 ? 5.688 9.350 -13.641 1.00 78.88 174 ARG A O 1
ATOM 1361 N N . ILE A 1 175 ? 3.924 8.023 -14.038 1.00 79.44 175 ILE A N 1
ATOM 1362 C CA . ILE A 1 175 ? 4.429 7.519 -15.326 1.00 79.44 175 ILE A CA 1
ATOM 1363 C C . ILE A 1 175 ? 4.602 8.667 -16.317 1.00 79.44 175 ILE A C 1
ATOM 1365 O O . ILE A 1 175 ? 5.658 8.781 -16.922 1.00 79.44 175 ILE A O 1
ATOM 1369 N N . SER A 1 176 ? 3.626 9.573 -16.408 1.00 79.25 176 SER A N 1
ATOM 1370 C CA . SER A 1 176 ? 3.702 10.743 -17.295 1.00 79.25 176 SER A CA 1
ATOM 1371 C C . SER A 1 176 ? 4.865 11.680 -16.950 1.00 79.25 176 SER A C 1
ATOM 1373 O O . SER A 1 176 ? 5.372 12.380 -17.822 1.00 79.25 176 SER A O 1
ATOM 1375 N N . ALA A 1 177 ? 5.273 11.736 -15.678 1.00 73.75 177 ALA A N 1
ATOM 1376 C CA . ALA A 1 177 ? 6.435 12.505 -15.245 1.00 73.75 177 ALA A CA 1
ATOM 1377 C C . ALA A 1 177 ? 7.758 11.820 -15.626 1.00 73.75 177 ALA A C 1
ATOM 1379 O O . ALA A 1 177 ? 8.699 12.513 -16.004 1.00 73.75 177 ALA A O 1
ATOM 1380 N N . ILE A 1 178 ? 7.813 10.486 -15.555 1.00 68.38 178 ILE A N 1
ATOM 1381 C CA . ILE A 1 178 ? 8.993 9.677 -15.905 1.00 68.38 178 ILE A CA 1
ATOM 1382 C C . ILE A 1 178 ? 9.168 9.572 -17.427 1.00 68.38 178 ILE A C 1
ATOM 1384 O O . ILE A 1 178 ? 10.286 9.636 -17.923 1.00 68.38 178 ILE A O 1
ATOM 1388 N N . GLU A 1 179 ? 8.074 9.435 -18.177 1.00 66.50 179 GLU A N 1
ATOM 1389 C CA . GLU A 1 179 ? 8.079 9.310 -19.640 1.00 66.50 179 GLU A CA 1
ATOM 1390 C C . GLU A 1 179 ? 8.302 10.635 -20.374 1.00 66.50 179 GLU A C 1
ATOM 1392 O O . GLU A 1 179 ? 8.292 10.635 -21.606 1.00 66.50 179 GLU A O 1
ATOM 1397 N N . ARG A 1 180 ? 8.507 11.766 -19.681 1.00 52.22 180 ARG A N 1
ATOM 1398 C CA . ARG A 1 180 ? 8.853 13.000 -20.391 1.00 52.22 180 ARG A CA 1
ATOM 1399 C C . ARG A 1 180 ? 10.148 12.766 -21.186 1.00 52.22 180 ARG A C 1
ATOM 1401 O O . ARG A 1 180 ? 11.187 12.551 -20.561 1.00 52.22 180 ARG A O 1
ATOM 1408 N N . PRO A 1 181 ? 10.130 12.858 -22.533 1.00 44.97 181 PRO A N 1
ATOM 1409 C CA . PRO A 1 181 ? 11.352 13.186 -23.245 1.00 44.97 181 PRO A CA 1
ATOM 1410 C C . PRO A 1 181 ? 11.795 14.557 -22.717 1.00 44.97 181 PRO A C 1
ATOM 1412 O O . PRO A 1 181 ? 10.952 15.335 -22.269 1.00 44.97 181 PRO A O 1
ATOM 1415 N N . GLU A 1 182 ? 13.101 14.793 -22.686 1.00 36.62 182 GLU A N 1
ATOM 1416 C CA . GLU A 1 182 ? 13.782 15.999 -22.201 1.00 36.62 182 GLU A CA 1
ATOM 1417 C C . GLU A 1 182 ? 12.950 17.300 -22.236 1.00 36.62 182 GLU A C 1
ATOM 1419 O O . GLU A 1 182 ? 12.149 17.516 -23.152 1.00 36.62 182 GLU A O 1
ATOM 1424 N N . PRO A 1 183 ? 13.130 18.207 -21.256 1.00 38.31 183 PRO A N 1
ATOM 1425 C CA . PRO A 1 183 ? 12.402 19.467 -21.240 1.00 38.31 183 PRO A CA 1
ATOM 1426 C C . PRO A 1 183 ? 12.539 20.180 -22.589 1.00 38.31 183 PRO A C 1
ATOM 1428 O O . PRO A 1 183 ? 13.644 20.457 -23.045 1.00 38.31 183 PRO A O 1
ATOM 1431 N N . ILE A 1 184 ? 11.393 20.519 -23.187 1.00 42.34 184 ILE A N 1
ATOM 1432 C CA . ILE A 1 184 ? 11.258 21.499 -24.268 1.00 42.34 184 ILE A CA 1
ATOM 1433 C C . ILE A 1 184 ? 11.645 22.863 -23.687 1.00 42.34 184 ILE A C 1
ATOM 1435 O O . ILE A 1 184 ? 10.792 23.687 -23.372 1.00 42.34 184 ILE A O 1
ATOM 1439 N N . ILE A 1 185 ? 12.935 23.060 -23.451 1.00 43.28 185 ILE A N 1
ATOM 1440 C CA . ILE A 1 185 ? 13.594 24.352 -23.361 1.00 43.28 185 ILE A CA 1
ATOM 1441 C C . ILE A 1 185 ? 14.970 24.122 -23.982 1.00 43.28 185 ILE A C 1
ATOM 1443 O O . ILE A 1 185 ? 15.957 23.890 -23.286 1.00 43.28 185 ILE A O 1
ATOM 1447 N N . ASP A 1 186 ? 15.019 24.186 -25.314 1.00 34.84 186 ASP A N 1
ATOM 1448 C CA . ASP A 1 186 ? 16.240 24.552 -26.023 1.00 34.84 186 ASP A CA 1
ATOM 1449 C C . ASP A 1 186 ? 16.673 25.922 -25.481 1.00 34.84 186 ASP A C 1
ATOM 1451 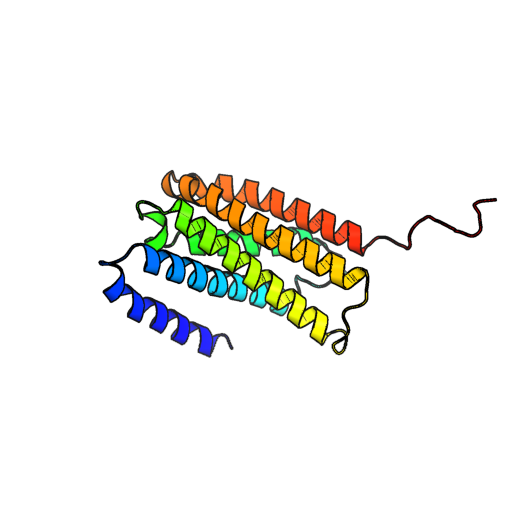O O . ASP A 1 186 ? 16.205 26.980 -25.916 1.00 34.84 186 ASP A O 1
ATOM 1455 N N . ALA A 1 187 ? 17.589 25.915 -24.512 1.00 44.69 187 ALA A N 1
ATOM 1456 C CA . ALA A 1 187 ? 18.320 27.102 -24.065 1.00 44.69 187 ALA A CA 1
ATOM 1457 C C . ALA A 1 187 ? 19.262 27.654 -25.163 1.00 44.69 187 ALA A C 1
ATOM 1459 O O . ALA A 1 187 ? 20.060 28.552 -24.917 1.00 44.69 187 ALA A O 1
ATOM 1460 N N . THR A 1 188 ? 19.160 27.126 -26.382 1.00 42.81 188 THR A N 1
ATOM 1461 C CA . THR A 1 188 ? 19.863 27.523 -27.604 1.00 42.81 188 THR A CA 1
ATOM 1462 C C . THR A 1 188 ? 18.962 28.253 -28.609 1.00 42.81 188 THR A C 1
ATOM 1464 O O . THR A 1 188 ? 19.492 28.803 -29.572 1.00 42.81 188 THR A O 1
ATOM 1467 N N . THR A 1 189 ? 17.637 28.334 -28.397 1.00 40.75 189 THR A N 1
ATOM 1468 C CA . THR A 1 189 ? 16.716 29.091 -29.284 1.00 40.75 189 THR A CA 1
ATOM 1469 C C . THR A 1 189 ? 16.001 30.277 -28.632 1.00 40.75 189 THR A C 1
ATOM 1471 O O . THR A 1 189 ? 15.223 30.958 -29.298 1.00 40.75 189 THR A O 1
ATOM 1474 N N . ALA A 1 190 ? 16.276 30.579 -27.363 1.00 38.53 190 ALA A N 1
ATOM 1475 C CA . ALA A 1 190 ? 15.905 31.868 -26.783 1.00 38.53 190 ALA A CA 1
ATOM 1476 C C . ALA A 1 190 ? 16.977 32.909 -27.154 1.00 38.53 190 ALA A C 1
ATOM 1478 O O . ALA A 1 190 ? 17.920 33.138 -26.399 1.00 38.53 190 ALA A O 1
ATOM 1479 N N . LEU A 1 191 ? 16.844 33.441 -28.373 1.00 40.03 191 LEU A N 1
ATOM 1480 C CA . LEU A 1 191 ? 17.468 34.688 -28.836 1.00 40.03 191 LEU A CA 1
ATOM 1481 C C . LEU A 1 191 ? 17.242 35.838 -27.846 1.00 40.03 191 LEU A C 1
ATOM 1483 O O . LEU A 1 191 ? 16.096 35.964 -27.353 1.00 40.03 191 LEU A O 1
#

Sequence (191 aa):
MVLLFIPAFLLFLRTIASVEEQLEERKLYLACGGGAIFGTLAEVLILVGGFDLRSPEVGYASLLFVTPAFVTLFLWLGLRLRTFRDARHATFYAAGFGLFFGAAHEFWKLLVLEARLDGDLPFPGGLLDVWFGLAATVLLGGMALHLMPALQRDNGVRIAARLALLYLILGFLRISAIERPEPIIDATTAL

Foldseek 3Di:
DVVVLVVVVVVVVVVCVVVLPDDDVVLLVVLLVLLLSLLLVLQVCCVVVVLVDQDPVCGNVSVLQVSLVSLLVSLLVSLLPCSLLVDPPSLVSLLSSQLSSLVNNLVVVLVVVCVVVVNDQDPPNNVLSVVLSNVSSNLSSVLSSVLSVCSNVVNNVVSSVVSSVVVSVSSVVNVVVVPDDDDPDPVVPPD

Nearest PDB structures (foldseek):
  5voy-assembly1_V  TM=1.978E-01  e=7.846E-01  Saccharomyces cerevisiae S288C

Mean predicted aligned error: 10.06 Å

Organism: NCBI:txid408172

Solvent-accessible surface area (backbone atoms only — not comparable to full-atom values): 10030 Å² total; per-residue (Å²): 111,70,83,59,48,53,57,53,50,52,50,49,55,59,66,42,66,83,58,69,87,75,55,75,70,58,51,37,54,48,24,27,54,49,12,30,51,42,16,39,54,37,41,52,52,36,56,76,66,51,31,78,48,74,40,94,88,60,39,55,50,46,40,43,51,51,45,28,49,44,50,43,49,38,53,50,56,62,54,63,38,62,87,45,52,77,38,97,59,23,40,64,30,25,25,40,15,18,32,28,15,23,46,33,34,36,47,53,52,52,54,53,49,30,67,73,45,80,69,55,68,55,82,69,60,42,58,52,53,50,51,52,34,52,52,46,12,54,47,34,12,51,46,26,36,62,36,39,63,26,52,72,65,79,43,29,67,64,49,45,56,55,47,28,51,53,49,24,52,54,43,49,53,52,47,57,62,69,66,53,72,75,78,95,63,65,85,84,71,75,124